Protein AF-A0A967W029-F1 (afdb_monomer_lite)

Structure (mmCIF, N/CA/C/O backbone):
data_AF-A0A967W029-F1
#
_entry.id   AF-A0A967W029-F1
#
loop_
_atom_site.group_PDB
_atom_site.id
_atom_site.type_symbol
_atom_site.label_atom_id
_atom_site.label_alt_id
_atom_site.label_comp_id
_atom_site.label_asym_id
_atom_site.label_entity_id
_atom_site.label_seq_id
_atom_site.pdbx_PDB_ins_code
_atom_site.Cartn_x
_atom_site.Cartn_y
_atom_site.Cartn_z
_atom_site.occupancy
_atom_site.B_iso_or_equiv
_atom_site.auth_seq_id
_atom_site.auth_comp_id
_atom_site.auth_asym_id
_atom_site.auth_atom_id
_atom_site.pdbx_PDB_model_num
ATOM 1 N N . MET A 1 1 ? 30.081 -1.825 -87.016 1.00 50.06 1 MET A N 1
ATOM 2 C CA . MET A 1 1 ? 28.958 -1.820 -86.051 1.00 50.06 1 MET A CA 1
ATOM 3 C C . MET A 1 1 ? 28.893 -3.215 -85.433 1.00 50.06 1 MET A C 1
ATOM 5 O O . MET A 1 1 ? 28.736 -4.149 -86.190 1.00 50.06 1 MET A O 1
ATOM 9 N N . SER A 1 2 ? 29.145 -3.492 -84.155 1.00 52.38 2 SER A N 1
ATOM 10 C CA . SER A 1 2 ? 29.514 -2.660 -83.005 1.00 52.38 2 SER A CA 1
ATOM 11 C C . SER A 1 2 ? 30.229 -3.541 -81.957 1.00 52.38 2 SER A C 1
ATOM 13 O O . SER A 1 2 ? 29.651 -3.927 -80.945 1.00 52.38 2 SER A O 1
ATOM 15 N N . MET A 1 3 ? 31.518 -3.833 -82.162 1.00 50.81 3 MET A N 1
ATOM 16 C CA . MET A 1 3 ? 32.356 -4.564 -81.187 1.00 50.81 3 MET A CA 1
ATOM 17 C C . MET A 1 3 ? 32.609 -3.759 -79.889 1.00 50.81 3 MET A C 1
ATOM 19 O O . MET A 1 3 ? 33.103 -4.292 -78.904 1.00 50.81 3 MET A O 1
ATOM 23 N N . ARG A 1 4 ? 32.196 -2.479 -79.870 1.00 53.44 4 ARG A N 1
ATOM 24 C CA . ARG A 1 4 ? 32.162 -1.584 -78.698 1.00 53.44 4 ARG A CA 1
ATOM 25 C C . ARG A 1 4 ? 30.917 -1.758 -77.811 1.00 53.44 4 ARG A C 1
ATOM 27 O O . ARG A 1 4 ? 30.923 -1.279 -76.685 1.00 53.44 4 ARG A O 1
ATOM 34 N N . ALA A 1 5 ? 29.866 -2.434 -78.292 1.00 52.12 5 ALA A N 1
ATOM 35 C CA . ALA A 1 5 ? 28.658 -2.698 -77.498 1.00 52.12 5 ALA A CA 1
ATOM 36 C C . ALA A 1 5 ? 28.824 -3.927 -76.584 1.00 52.12 5 ALA A C 1
ATOM 38 O O . ALA A 1 5 ? 28.294 -3.963 -75.478 1.00 52.12 5 ALA A O 1
ATOM 39 N N . ILE A 1 6 ? 29.621 -4.909 -77.020 1.00 55.19 6 ILE A N 1
ATOM 40 C CA . ILE A 1 6 ? 29.839 -6.167 -76.289 1.00 55.19 6 ILE A CA 1
ATOM 41 C C . ILE A 1 6 ? 30.751 -5.945 -75.072 1.00 55.19 6 ILE A C 1
ATOM 43 O O . ILE A 1 6 ? 30.518 -6.514 -74.009 1.00 55.19 6 ILE A O 1
ATOM 47 N N . THR A 1 7 ? 31.731 -5.045 -75.171 1.00 53.47 7 THR A N 1
ATOM 48 C CA . THR A 1 7 ? 32.600 -4.681 -74.042 1.00 53.47 7 THR A CA 1
ATOM 49 C C . THR A 1 7 ? 31.888 -3.852 -72.967 1.00 53.47 7 THR A C 1
ATOM 51 O O . THR A 1 7 ? 32.229 -3.981 -71.796 1.00 53.47 7 THR A O 1
ATOM 54 N N . PHE A 1 8 ? 30.849 -3.081 -73.310 1.00 54.16 8 PHE A N 1
ATOM 55 C CA . PHE A 1 8 ? 30.041 -2.346 -72.322 1.00 54.16 8 PHE A CA 1
ATOM 56 C C . PHE A 1 8 ? 29.042 -3.242 -71.565 1.00 54.16 8 PHE A C 1
ATOM 58 O O . PHE A 1 8 ? 28.795 -3.021 -70.380 1.00 54.16 8 PHE A O 1
ATOM 65 N N . ALA A 1 9 ? 28.516 -4.294 -72.203 1.00 50.38 9 ALA A N 1
ATOM 66 C CA . ALA A 1 9 ? 27.591 -5.235 -71.562 1.00 50.38 9 ALA A CA 1
ATOM 67 C C . ALA A 1 9 ? 28.265 -6.099 -70.474 1.00 50.38 9 ALA A C 1
ATOM 69 O O . ALA A 1 9 ? 27.654 -6.407 -69.450 1.00 50.38 9 ALA A O 1
ATOM 70 N N . ILE A 1 10 ? 29.546 -6.440 -70.650 1.00 54.59 10 ILE A N 1
ATOM 71 C CA . ILE A 1 10 ? 30.297 -7.286 -69.706 1.00 54.59 10 ILE A CA 1
ATOM 72 C C . ILE A 1 10 ? 30.737 -6.491 -68.462 1.00 54.59 10 ILE A C 1
ATOM 74 O O . ILE A 1 10 ? 30.730 -7.021 -67.352 1.00 54.59 10 ILE A O 1
ATOM 78 N N . ILE A 1 11 ? 31.025 -5.194 -68.611 1.00 52.50 11 ILE A N 1
ATOM 79 C CA . ILE A 1 11 ? 31.395 -4.313 -67.489 1.00 52.50 11 ILE A CA 1
ATOM 80 C C . ILE A 1 11 ? 30.181 -4.007 -66.587 1.00 52.50 11 ILE A C 1
ATOM 82 O O . ILE A 1 11 ? 30.333 -3.863 -65.375 1.00 52.50 11 ILE A O 1
ATOM 86 N N . CYS A 1 12 ? 28.960 -4.005 -67.133 1.00 50.84 12 CYS A N 1
ATOM 87 C CA . CYS A 1 12 ? 27.740 -3.779 -66.349 1.00 50.84 12 CYS A CA 1
ATOM 88 C C . CYS A 1 12 ? 27.314 -5.003 -65.506 1.00 50.84 12 CYS A C 1
ATOM 90 O O . CYS A 1 12 ? 26.820 -4.834 -64.392 1.00 50.84 12 CYS A O 1
ATOM 92 N N . CYS A 1 13 ? 27.573 -6.236 -65.966 1.00 49.59 13 CYS A N 1
ATOM 93 C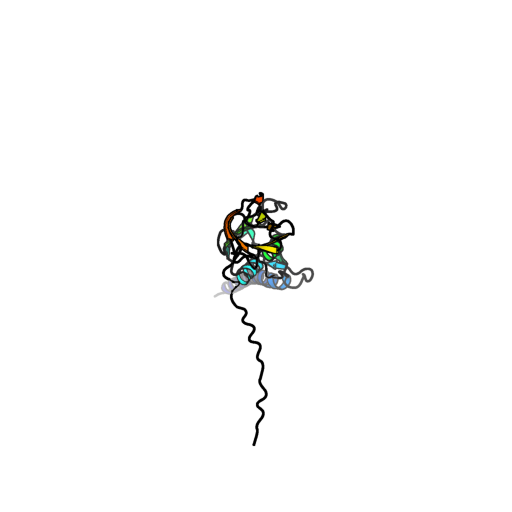 CA . CYS A 1 13 ? 27.275 -7.456 -65.194 1.00 49.59 13 CYS A CA 1
ATOM 94 C C . CYS A 1 13 ? 28.233 -7.685 -64.010 1.00 49.59 13 CYS A C 1
ATOM 96 O O . CYS A 1 13 ? 27.821 -8.233 -62.984 1.00 49.59 13 CYS A O 1
ATOM 98 N N . GLY A 1 14 ? 29.488 -7.234 -64.108 1.00 50.31 14 GLY A N 1
ATOM 99 C CA . GLY A 1 14 ? 30.460 -7.339 -63.012 1.00 50.31 14 GLY A CA 1
ATOM 100 C C . GLY A 1 14 ? 30.122 -6.447 -61.811 1.00 50.31 14 GLY A C 1
ATOM 101 O O . GLY A 1 14 ? 30.275 -6.864 -60.666 1.00 50.31 14 GLY A O 1
ATOM 102 N N . LEU A 1 15 ? 29.588 -5.246 -62.062 1.00 52.03 15 LEU A N 1
ATOM 103 C CA . LEU A 1 15 ? 29.216 -4.288 -61.013 1.00 52.03 15 LEU A CA 1
ATOM 104 C C . LEU A 1 15 ? 27.827 -4.555 -60.410 1.00 52.03 15 LEU A C 1
ATOM 106 O O . LEU A 1 15 ? 27.644 -4.346 -59.213 1.00 52.03 15 LEU A O 1
ATOM 110 N N . PHE A 1 16 ? 26.877 -5.105 -61.178 1.00 52.47 16 PHE A N 1
ATOM 111 C CA . PHE A 1 16 ? 25.578 -5.525 -60.628 1.00 52.47 16 PHE A CA 1
ATOM 112 C C . PHE A 1 16 ? 25.679 -6.773 -59.739 1.00 52.47 16 PHE A C 1
ATOM 114 O O . PHE A 1 16 ? 24.938 -6.908 -58.764 1.00 52.47 16 PHE A O 1
ATOM 121 N N . SER A 1 17 ? 26.645 -7.651 -60.016 1.00 52.06 17 SER A N 1
ATOM 122 C CA . SER A 1 17 ? 26.887 -8.837 -59.189 1.00 52.06 17 SER A CA 1
ATOM 123 C C . SER A 1 17 ? 27.443 -8.471 -57.807 1.00 52.06 17 SER A C 1
ATOM 125 O O . SER A 1 17 ? 27.073 -9.105 -56.824 1.00 52.06 17 SER A O 1
ATOM 127 N N . LEU A 1 18 ? 28.253 -7.410 -57.679 1.00 52.50 18 LEU A N 1
ATOM 128 C CA . LEU A 1 18 ? 28.787 -6.982 -56.375 1.00 52.50 18 LEU A CA 1
ATOM 129 C C . LEU A 1 18 ? 27.722 -6.376 -55.443 1.00 52.50 18 LEU A C 1
ATOM 131 O O . LEU A 1 18 ? 27.800 -6.565 -54.230 1.00 52.50 18 LEU A O 1
ATOM 135 N N . ILE A 1 19 ? 26.708 -5.694 -55.984 1.00 53.25 19 ILE A N 1
ATOM 136 C CA . ILE A 1 19 ? 25.625 -5.095 -55.180 1.00 53.25 19 ILE A CA 1
ATOM 137 C C . ILE A 1 19 ? 24.615 -6.174 -54.731 1.00 53.25 19 ILE A C 1
ATOM 139 O O . ILE A 1 19 ? 24.055 -6.091 -53.639 1.00 53.25 19 ILE A O 1
ATOM 143 N N . ALA A 1 20 ? 24.438 -7.252 -55.505 1.00 50.00 20 ALA A N 1
ATOM 144 C CA . ALA A 1 20 ? 23.631 -8.406 -55.093 1.00 50.00 20 ALA A CA 1
ATOM 145 C C . ALA A 1 20 ? 24.315 -9.271 -54.007 1.00 50.00 20 ALA A C 1
ATOM 147 O O . ALA A 1 20 ? 23.644 -9.835 -53.134 1.00 50.00 20 ALA A O 1
ATOM 148 N N . TYR A 1 21 ? 25.653 -9.337 -54.000 1.00 52.66 21 TYR A N 1
ATOM 149 C CA . TYR A 1 21 ? 26.413 -9.990 -52.925 1.00 52.66 21 TYR A CA 1
ATOM 150 C C . TYR A 1 21 ? 26.358 -9.222 -51.587 1.00 52.66 21 TYR A C 1
ATOM 152 O O . TYR A 1 21 ? 26.440 -9.844 -50.525 1.00 52.66 21 TYR A O 1
ATOM 160 N N . SER A 1 22 ? 26.166 -7.896 -51.584 1.00 46.16 22 SER A N 1
ATOM 161 C CA . SER A 1 22 ? 26.064 -7.130 -50.328 1.00 46.16 22 SER A CA 1
ATOM 162 C C . SER A 1 22 ? 24.682 -7.223 -49.664 1.00 46.16 22 SER A C 1
ATOM 164 O O . SER A 1 22 ? 24.591 -7.258 -48.440 1.00 46.16 22 SER A O 1
ATOM 166 N N . GLN A 1 23 ? 23.600 -7.357 -50.438 1.00 45.38 23 GLN A N 1
ATOM 167 C CA . GLN A 1 23 ? 22.245 -7.512 -49.880 1.00 45.38 23 GLN A CA 1
ATOM 168 C C . GLN A 1 23 ? 21.985 -8.934 -49.351 1.00 45.38 23 GLN A C 1
ATOM 170 O O . GLN A 1 23 ? 21.271 -9.127 -48.365 1.00 45.38 23 GLN A O 1
ATOM 175 N N . THR A 1 24 ? 22.620 -9.950 -49.944 1.00 49.84 24 THR A N 1
ATOM 176 C CA . THR A 1 24 ? 22.503 -11.342 -49.474 1.00 49.84 24 THR A CA 1
ATOM 177 C C . THR A 1 24 ? 23.315 -11.621 -48.207 1.00 49.84 24 THR A C 1
ATOM 179 O O . THR A 1 24 ? 22.924 -12.485 -47.421 1.00 49.84 24 THR A O 1
ATOM 182 N N . THR A 1 25 ? 24.389 -10.868 -47.941 1.00 48.06 25 THR A N 1
ATOM 183 C CA . THR A 1 25 ? 25.126 -10.958 -46.667 1.00 48.06 25 THR A CA 1
ATOM 184 C C . THR A 1 25 ? 24.408 -10.254 -45.515 1.00 48.06 25 THR A C 1
ATOM 186 O O . THR A 1 25 ? 24.571 -10.676 -44.372 1.00 48.06 25 THR A O 1
ATOM 189 N N . PHE A 1 26 ? 23.543 -9.269 -45.789 1.00 49.88 26 PHE A N 1
ATOM 190 C CA . PHE A 1 26 ? 22.710 -8.641 -44.758 1.00 49.88 26 PHE A CA 1
ATOM 191 C C . PHE A 1 26 ? 21.498 -9.511 -44.381 1.00 49.88 26 PHE A C 1
ATOM 193 O O . PHE A 1 26 ? 21.255 -9.729 -43.197 1.00 49.88 26 PHE A O 1
ATOM 200 N N . PHE A 1 27 ? 20.807 -10.122 -45.354 1.00 44.94 27 PHE A N 1
ATOM 201 C CA . PHE A 1 27 ? 19.665 -11.010 -45.073 1.00 44.94 27 PHE A CA 1
ATOM 202 C C . PHE A 1 27 ? 20.062 -12.391 -44.516 1.00 44.94 27 PHE A C 1
ATOM 204 O O . PHE A 1 27 ? 19.369 -12.917 -43.647 1.00 44.94 27 PHE A O 1
ATOM 211 N N . LYS A 1 28 ? 21.216 -12.961 -44.905 1.00 42.25 28 LYS A N 1
ATOM 212 C CA . LYS A 1 28 ? 21.720 -14.207 -44.283 1.00 42.25 28 LYS A CA 1
ATOM 213 C C . LYS A 1 28 ? 22.332 -14.000 -42.891 1.00 42.25 28 LYS A C 1
ATOM 215 O O . LYS A 1 28 ? 22.462 -14.969 -42.143 1.00 42.25 28 LYS A O 1
ATOM 220 N N . ARG A 1 29 ? 22.665 -12.761 -42.499 1.00 41.41 29 ARG A N 1
ATOM 221 C CA . ARG A 1 29 ? 23.093 -12.441 -41.123 1.00 41.41 29 ARG A CA 1
ATOM 222 C C . ARG A 1 29 ? 21.933 -12.486 -40.127 1.00 41.41 29 ARG A C 1
ATOM 224 O O . ARG A 1 29 ? 22.175 -12.730 -38.944 1.00 41.41 29 ARG A O 1
ATOM 231 N N . THR A 1 30 ? 20.699 -12.306 -40.595 1.00 48.53 30 THR A N 1
ATOM 232 C CA . THR A 1 30 ? 19.508 -12.369 -39.742 1.00 48.53 30 THR A CA 1
ATOM 233 C C . THR A 1 30 ? 19.121 -13.813 -39.417 1.00 48.53 30 THR 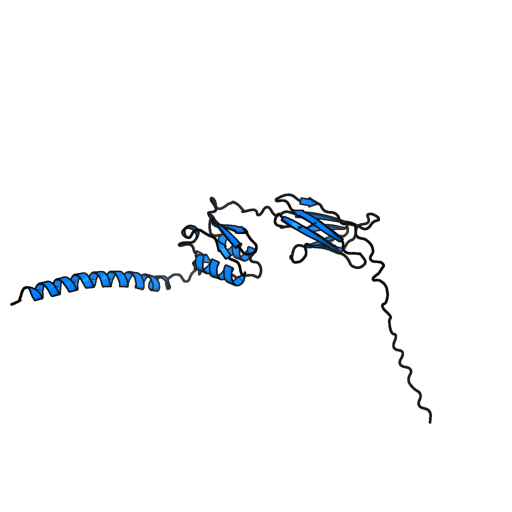A C 1
ATOM 235 O O . THR A 1 30 ? 18.806 -14.099 -38.271 1.00 48.53 30 THR A O 1
ATOM 238 N N . GLU A 1 31 ? 19.250 -14.762 -40.350 1.00 47.59 31 GLU A N 1
ATOM 239 C CA . GLU A 1 31 ? 18.902 -16.174 -40.087 1.00 47.59 31 GLU A CA 1
ATOM 240 C C . GLU A 1 31 ? 20.031 -16.977 -39.414 1.00 47.59 31 GLU A C 1
ATOM 242 O O . GLU A 1 31 ? 19.770 -17.852 -38.586 1.00 47.59 31 GLU A O 1
ATOM 247 N N . ALA A 1 32 ? 21.301 -16.658 -39.689 1.00 41.03 32 ALA A N 1
ATOM 248 C CA . ALA A 1 32 ? 22.434 -17.361 -39.076 1.00 41.03 32 ALA A CA 1
ATOM 249 C C . ALA A 1 32 ? 22.669 -16.992 -37.596 1.00 41.03 32 ALA A C 1
ATOM 251 O O . ALA A 1 32 ? 23.325 -17.748 -36.879 1.00 41.03 32 ALA A O 1
ATOM 252 N N . ASN A 1 33 ? 22.110 -15.874 -37.115 1.00 40.06 33 ASN A N 1
ATOM 253 C CA . ASN A 1 33 ? 22.151 -15.500 -35.695 1.00 40.06 33 ASN A CA 1
ATOM 254 C C . ASN A 1 33 ? 20.953 -16.009 -34.878 1.00 40.06 33 ASN A C 1
ATOM 256 O O . ASN A 1 33 ? 20.994 -15.934 -33.654 1.00 40.06 33 ASN A O 1
ATOM 260 N N . VAL A 1 34 ? 19.920 -16.580 -35.509 1.00 51.12 34 VAL A N 1
ATOM 261 C CA . VAL A 1 34 ? 18.786 -17.178 -34.777 1.00 51.12 34 VAL A CA 1
ATOM 262 C C . VAL A 1 34 ? 19.138 -18.570 -34.229 1.00 51.12 34 VAL A C 1
ATOM 264 O O . VAL A 1 34 ? 18.577 -18.999 -33.226 1.00 51.12 34 VAL A O 1
ATOM 267 N N . ASN A 1 35 ? 20.134 -19.257 -34.803 1.00 44.47 35 ASN A N 1
ATOM 268 C CA . ASN A 1 35 ? 20.336 -20.692 -34.561 1.00 44.47 35 ASN A CA 1
ATOM 269 C C . ASN A 1 35 ? 21.645 -21.078 -33.844 1.00 44.47 35 ASN A C 1
ATOM 271 O O . ASN A 1 35 ? 22.049 -22.239 -33.900 1.00 44.47 35 ASN A O 1
ATOM 275 N N . LYS A 1 36 ? 22.316 -20.155 -33.134 1.00 45.28 36 LYS A N 1
ATOM 276 C CA . LYS A 1 36 ? 23.553 -20.483 -32.388 1.00 45.28 36 LYS A CA 1
ATOM 277 C C . LYS A 1 36 ? 23.677 -19.867 -30.986 1.00 45.28 36 LYS A C 1
ATOM 279 O O . LYS A 1 36 ? 24.774 -19.508 -30.572 1.00 45.28 36 LYS A O 1
ATOM 284 N N . ALA A 1 37 ? 22.576 -19.791 -30.236 1.00 37.28 37 ALA A N 1
ATOM 285 C CA . ALA A 1 37 ? 22.607 -19.485 -28.799 1.00 37.28 37 ALA A CA 1
ATOM 286 C C . ALA A 1 37 ? 21.404 -20.084 -28.039 1.00 37.28 37 ALA A C 1
ATOM 288 O O . ALA A 1 37 ? 20.610 -19.385 -27.418 1.00 37.28 37 ALA A O 1
ATOM 289 N N . ALA A 1 38 ? 21.259 -21.409 -28.062 1.00 41.66 38 ALA A N 1
ATOM 290 C CA . ALA A 1 38 ? 20.438 -22.116 -27.082 1.00 41.66 38 ALA A CA 1
ATOM 291 C C . ALA A 1 38 ? 21.254 -22.336 -25.794 1.00 41.66 38 ALA A C 1
ATOM 293 O O . ALA A 1 38 ? 21.732 -23.435 -25.552 1.00 41.66 38 ALA A O 1
ATOM 294 N N . LEU A 1 39 ? 21.439 -21.268 -25.008 1.00 42.62 39 LEU A N 1
ATOM 295 C CA . LEU A 1 39 ? 21.893 -21.258 -23.606 1.00 42.62 39 LEU A CA 1
ATOM 296 C C . LEU A 1 39 ? 21.502 -19.885 -23.015 1.00 42.62 39 LEU A C 1
ATOM 298 O O . LEU A 1 39 ? 22.250 -18.923 -23.128 1.00 42.62 39 LEU A O 1
ATOM 302 N N . GLY A 1 40 ? 20.295 -19.777 -22.444 1.00 47.59 40 GLY A N 1
ATOM 303 C CA . GLY A 1 40 ? 19.769 -18.537 -21.842 1.00 47.59 40 GLY A CA 1
ATOM 304 C C . GLY A 1 40 ? 19.055 -17.615 -22.839 1.00 47.59 40 GLY A C 1
ATOM 305 O O . GLY A 1 40 ? 19.655 -16.727 -23.428 1.00 47.59 40 GLY A O 1
ATOM 306 N N . ARG A 1 41 ? 17.749 -17.823 -23.040 1.00 63.97 41 ARG A N 1
ATOM 307 C CA . ARG A 1 41 ? 16.945 -17.092 -24.034 1.00 63.97 41 ARG A CA 1
ATOM 308 C C . ARG A 1 41 ? 16.739 -15.635 -23.592 1.00 63.97 41 ARG A C 1
ATOM 310 O O . ARG A 1 41 ? 16.174 -15.400 -22.526 1.00 63.97 41 ARG A O 1
ATOM 317 N N . THR A 1 42 ? 17.163 -14.667 -24.397 1.00 67.50 42 THR A N 1
ATOM 318 C CA . THR A 1 42 ? 16.911 -13.229 -24.200 1.00 67.50 42 THR A CA 1
ATOM 319 C C . THR A 1 42 ? 16.055 -12.682 -25.351 1.00 67.50 42 THR A C 1
ATOM 321 O O . THR A 1 42 ? 16.083 -13.218 -26.456 1.00 67.50 42 THR A O 1
ATOM 324 N N . ILE A 1 43 ? 15.243 -11.654 -25.091 1.00 81.00 43 ILE A N 1
ATOM 325 C CA . ILE A 1 43 ? 14.401 -10.943 -26.073 1.00 81.00 43 ILE A CA 1
ATOM 326 C C . ILE A 1 43 ? 14.835 -9.478 -26.178 1.00 81.00 43 ILE A C 1
ATOM 328 O O . ILE A 1 43 ? 15.338 -8.943 -25.188 1.00 81.00 43 ILE A O 1
ATOM 332 N N . PRO A 1 44 ? 14.638 -8.798 -27.323 1.00 85.56 44 PRO A N 1
ATOM 333 C CA . PRO A 1 44 ? 14.875 -7.359 -27.421 1.00 85.56 44 PRO A CA 1
ATOM 334 C C . PRO A 1 44 ? 14.098 -6.602 -26.343 1.00 85.56 44 PRO A C 1
ATOM 336 O O . PRO A 1 44 ? 12.928 -6.905 -26.094 1.00 85.56 44 PRO A O 1
ATOM 339 N N . LEU A 1 45 ? 14.742 -5.624 -25.703 1.00 83.94 45 LEU A N 1
ATOM 340 C CA . LEU A 1 45 ? 14.128 -4.857 -24.620 1.00 83.94 45 LEU A CA 1
ATOM 341 C C . LEU A 1 45 ? 12.867 -4.134 -25.102 1.00 83.94 45 LEU A C 1
ATOM 343 O O . LEU A 1 45 ? 11.861 -4.152 -24.408 1.00 83.94 45 LEU A O 1
ATOM 347 N N . GLU A 1 46 ? 12.883 -3.595 -26.319 1.00 83.62 46 GLU A N 1
ATOM 348 C CA . GLU A 1 46 ? 11.710 -3.000 -26.971 1.00 83.62 46 GLU A CA 1
ATOM 349 C C . GLU A 1 46 ? 10.498 -3.944 -26.968 1.00 83.62 46 GLU A C 1
ATOM 351 O O . GLU A 1 46 ? 9.399 -3.569 -26.563 1.00 83.62 46 GLU A O 1
ATOM 356 N N . HIS A 1 47 ? 10.709 -5.207 -27.344 1.00 83.19 47 HIS A N 1
ATOM 357 C CA . HIS A 1 47 ? 9.641 -6.196 -27.370 1.00 83.19 47 HIS A CA 1
ATOM 358 C C . HIS A 1 47 ? 9.164 -6.545 -25.951 1.00 83.19 47 HIS A C 1
ATOM 360 O O . HIS A 1 47 ? 7.966 -6.701 -25.726 1.00 83.19 47 HIS A O 1
ATOM 366 N N . ALA A 1 48 ? 10.066 -6.596 -24.967 1.00 84.50 48 ALA A N 1
ATOM 367 C CA . ALA A 1 48 ? 9.685 -6.773 -23.566 1.00 84.50 48 ALA A CA 1
ATOM 368 C C . ALA A 1 48 ? 8.825 -5.602 -23.052 1.00 84.50 48 ALA A C 1
ATOM 370 O O . ALA A 1 48 ? 7.792 -5.828 -22.422 1.00 84.50 48 ALA A O 1
ATOM 371 N N . LEU A 1 49 ? 9.201 -4.358 -23.370 1.00 85.25 49 LEU A N 1
ATOM 372 C CA . LEU A 1 49 ? 8.426 -3.162 -23.024 1.00 85.25 49 LEU A CA 1
ATOM 373 C C . LEU A 1 49 ? 7.054 -3.171 -23.687 1.00 85.25 49 LEU A C 1
ATOM 375 O O . LEU A 1 49 ? 6.059 -2.844 -23.043 1.00 85.25 49 LEU A O 1
ATOM 379 N N . PHE A 1 50 ? 6.982 -3.604 -24.945 1.00 84.31 50 PHE A N 1
ATOM 380 C CA . PHE A 1 50 ? 5.715 -3.796 -25.632 1.00 84.31 50 PHE A CA 1
ATOM 381 C C . PHE A 1 50 ? 4.823 -4.804 -24.893 1.00 84.31 50 PHE A C 1
ATOM 383 O O . PHE A 1 50 ? 3.664 -4.497 -24.615 1.00 84.31 50 PHE A O 1
ATOM 390 N N . LEU A 1 51 ? 5.348 -5.966 -24.498 1.00 82.50 51 LEU A N 1
ATOM 391 C CA . LEU A 1 51 ? 4.572 -6.974 -23.767 1.00 82.50 51 LEU A CA 1
ATOM 392 C C . LEU A 1 51 ? 4.069 -6.450 -22.415 1.00 82.50 51 LEU A C 1
ATOM 394 O O . LEU A 1 51 ? 2.893 -6.626 -22.099 1.00 82.50 51 LEU A O 1
ATOM 398 N N . LEU A 1 52 ? 4.909 -5.731 -21.665 1.00 84.69 52 LEU A N 1
ATOM 399 C CA . LEU A 1 52 ? 4.504 -5.086 -20.413 1.00 84.69 52 LEU A CA 1
ATOM 400 C C . LEU A 1 52 ? 3.440 -4.007 -20.637 1.00 84.69 52 LEU A C 1
ATOM 402 O O . LEU A 1 52 ? 2.469 -3.937 -19.884 1.00 84.69 52 LEU A O 1
ATOM 406 N N . SER A 1 53 ? 3.584 -3.205 -21.696 1.00 81.94 53 SER A N 1
ATOM 407 C CA . SER A 1 53 ? 2.605 -2.178 -22.064 1.00 81.94 53 SER A CA 1
ATOM 408 C C . SER A 1 53 ? 1.221 -2.783 -22.317 1.00 81.94 53 SER A C 1
ATOM 410 O O . SER A 1 53 ? 0.208 -2.235 -21.883 1.00 81.94 53 SER A O 1
ATOM 412 N N . LYS A 1 54 ? 1.173 -3.954 -22.967 1.00 86.81 54 LYS A N 1
ATOM 413 C CA . LYS A 1 54 ? -0.071 -4.657 -23.289 1.00 86.81 54 LYS A CA 1
ATOM 414 C C . LYS A 1 54 ? -0.663 -5.379 -22.089 1.00 86.81 54 LYS A C 1
ATOM 416 O O . LYS A 1 54 ? -1.860 -5.240 -21.864 1.00 86.81 54 LYS A O 1
ATOM 421 N N . ALA A 1 55 ? 0.155 -6.093 -21.320 1.00 81.81 55 ALA A N 1
ATOM 422 C CA . ALA A 1 55 ? -0.302 -6.831 -20.148 1.00 81.81 55 ALA A CA 1
ATOM 423 C C . ALA A 1 55 ? -0.891 -5.903 -19.075 1.00 81.81 55 ALA A C 1
ATOM 425 O O . ALA A 1 55 ? -1.967 -6.172 -18.551 1.00 81.81 55 ALA A O 1
ATOM 426 N N . HIS A 1 56 ? -0.226 -4.774 -18.807 1.00 82.88 56 HIS A N 1
ATOM 427 C CA . HIS A 1 56 ? -0.596 -3.861 -17.718 1.00 82.88 56 HIS A CA 1
ATOM 428 C C . HIS A 1 56 ? -1.351 -2.607 -18.181 1.00 82.88 56 HIS A C 1
ATOM 430 O O . HIS A 1 56 ? -1.662 -1.739 -17.369 1.00 82.88 56 HIS A O 1
ATOM 436 N N . GLN A 1 57 ? -1.672 -2.494 -19.476 1.00 85.12 57 GLN A N 1
ATOM 437 C CA . GLN A 1 57 ? -2.326 -1.319 -20.080 1.00 85.12 57 GLN A CA 1
ATOM 438 C C . GLN A 1 57 ? -1.605 0.007 -19.774 1.00 85.12 57 GLN A C 1
ATOM 440 O O . GLN A 1 57 ? -2.243 1.034 -19.517 1.00 85.12 57 GLN A O 1
ATOM 445 N N . ILE A 1 58 ? -0.274 -0.016 -19.794 1.00 86.06 58 ILE A N 1
ATOM 446 C CA . ILE A 1 58 ? 0.579 1.147 -19.529 1.00 86.06 58 ILE A CA 1
ATOM 447 C C . ILE A 1 58 ? 1.291 1.614 -20.796 1.00 86.06 58 ILE A C 1
ATOM 449 O O . ILE A 1 58 ? 1.385 0.886 -21.778 1.00 86.06 58 ILE A O 1
ATOM 453 N N . HIS A 1 59 ? 1.810 2.833 -20.766 1.00 82.06 59 HIS A N 1
ATOM 454 C CA . HIS A 1 59 ? 2.598 3.436 -21.827 1.00 82.06 59 HIS A CA 1
ATOM 455 C C . HIS A 1 59 ? 3.984 3.804 -21.302 1.00 82.06 59 HIS A C 1
ATOM 457 O O . HIS A 1 59 ? 4.103 4.384 -20.221 1.00 82.06 59 HIS A O 1
ATOM 463 N N . PHE A 1 60 ? 5.022 3.510 -22.082 1.00 86.94 60 PHE A N 1
ATOM 464 C CA . PHE A 1 60 ? 6.387 3.925 -21.782 1.00 86.94 60 PHE A CA 1
ATOM 465 C C . PHE A 1 60 ? 6.793 5.093 -22.677 1.00 86.94 60 PHE A C 1
ATOM 467 O O . PHE A 1 60 ? 6.528 5.087 -23.874 1.00 86.94 60 PHE A O 1
ATOM 474 N N . ILE A 1 61 ? 7.440 6.092 -22.092 1.00 82.50 61 ILE A N 1
ATOM 475 C CA . ILE A 1 61 ? 8.081 7.203 -22.791 1.00 82.50 61 ILE A CA 1
ATOM 476 C C . ILE A 1 61 ? 9.577 7.061 -22.557 1.00 82.50 61 ILE A C 1
ATOM 478 O O . ILE A 1 61 ? 10.015 6.926 -21.417 1.00 82.50 61 ILE A O 1
ATOM 482 N N . TYR A 1 62 ? 10.363 7.069 -23.622 1.00 83.38 62 TYR A N 1
ATOM 483 C CA . TYR A 1 62 ? 11.804 6.884 -23.544 1.00 83.38 62 TYR A CA 1
ATOM 484 C C . TYR A 1 62 ? 12.487 7.466 -24.773 1.00 83.38 62 TYR A C 1
ATOM 486 O O . TYR A 1 62 ? 11.847 7.748 -25.783 1.00 83.38 62 TYR A O 1
ATOM 494 N N . GLU A 1 63 ? 13.804 7.615 -24.684 1.00 73.69 63 GLU A N 1
ATOM 495 C CA . GLU A 1 63 ? 14.646 7.899 -25.842 1.00 73.69 63 GLU A CA 1
ATOM 496 C C . GLU A 1 63 ? 15.124 6.583 -26.472 1.00 73.69 63 GLU A C 1
ATOM 498 O O . GLU A 1 63 ? 15.581 5.694 -25.751 1.00 73.69 63 GLU A O 1
ATOM 503 N N . ASP A 1 64 ? 15.084 6.465 -27.803 1.00 76.19 64 ASP A N 1
ATOM 504 C CA . ASP A 1 64 ? 15.435 5.229 -28.529 1.00 76.19 64 ASP A CA 1
ATOM 505 C C . ASP A 1 64 ? 16.832 4.704 -28.163 1.00 76.19 64 ASP A C 1
ATOM 507 O O . ASP A 1 64 ? 17.029 3.515 -27.905 1.00 76.19 64 ASP A O 1
ATOM 511 N N . LYS A 1 65 ? 17.790 5.622 -27.986 1.00 77.44 65 LYS A N 1
ATOM 512 C CA . LYS A 1 65 ? 19.173 5.325 -27.580 1.00 77.44 65 LYS A CA 1
ATOM 513 C C . LYS A 1 65 ? 19.291 4.597 -26.232 1.00 77.44 65 LYS A C 1
ATOM 515 O O . LYS A 1 65 ? 20.335 4.023 -25.925 1.00 77.44 65 LYS A O 1
ATOM 520 N N . LEU A 1 66 ? 18.257 4.648 -25.384 1.00 74.62 66 LEU A N 1
ATOM 521 C CA . LEU A 1 66 ? 18.243 3.960 -24.092 1.00 74.62 66 LEU A CA 1
ATOM 522 C C . LEU A 1 66 ? 17.906 2.478 -24.221 1.00 74.62 66 LEU A C 1
ATOM 524 O O . LEU A 1 66 ? 18.298 1.713 -23.334 1.00 74.62 66 LEU A O 1
ATOM 528 N N . ILE A 1 67 ? 17.202 2.085 -25.282 1.00 80.00 67 ILE A N 1
ATOM 529 C CA . ILE A 1 67 ? 16.678 0.729 -25.477 1.00 80.00 67 ILE A CA 1
ATOM 530 C C . ILE A 1 67 ? 17.348 -0.013 -26.638 1.00 80.00 67 ILE A C 1
ATOM 532 O O . ILE A 1 67 ? 17.371 -1.245 -26.635 1.00 80.00 67 ILE A O 1
ATOM 536 N N . GLU A 1 68 ? 17.923 0.717 -27.594 1.00 77.81 68 GLU A N 1
ATOM 537 C CA . GLU A 1 68 ? 18.552 0.160 -28.787 1.00 77.81 68 GLU A CA 1
ATOM 538 C C . GLU A 1 68 ? 19.679 -0.825 -28.424 1.00 77.81 68 GLU A C 1
ATOM 540 O O . GLU A 1 68 ? 20.556 -0.545 -27.604 1.00 77.81 68 GLU A O 1
ATOM 545 N N . GLY A 1 69 ? 19.627 -2.029 -29.003 1.00 69.31 69 GLY A N 1
ATOM 546 C CA . GLY A 1 69 ? 20.626 -3.082 -28.789 1.00 69.31 69 GLY A CA 1
ATOM 547 C C . GLY A 1 69 ? 20.599 -3.768 -27.414 1.00 69.31 69 GLY A C 1
ATOM 548 O O . GLY A 1 69 ? 21.427 -4.647 -27.171 1.00 69.31 69 GLY A O 1
ATOM 549 N N . LYS A 1 70 ? 19.667 -3.419 -26.514 1.00 80.62 70 LYS A N 1
ATOM 550 C CA . LYS A 1 70 ? 19.523 -4.068 -25.198 1.00 80.62 70 LYS A CA 1
ATOM 551 C C . LYS A 1 70 ? 18.540 -5.234 -25.240 1.00 80.62 70 LYS A C 1
ATOM 553 O O . LYS A 1 70 ? 17.582 -5.241 -26.011 1.00 80.62 70 LYS A O 1
ATOM 558 N N . THR A 1 71 ? 18.760 -6.222 -24.373 1.00 77.06 71 THR A N 1
ATOM 559 C CA . THR A 1 71 ? 17.952 -7.448 -24.322 1.00 77.06 71 THR A CA 1
ATOM 560 C C . THR A 1 71 ? 17.533 -7.801 -22.900 1.00 77.06 71 THR A C 1
ATOM 562 O O . THR A 1 71 ? 18.390 -7.887 -22.022 1.00 77.06 71 THR A O 1
ATOM 565 N N . ALA A 1 72 ? 16.255 -8.112 -22.700 1.00 73.12 72 ALA A N 1
ATOM 566 C CA . ALA A 1 72 ? 15.706 -8.629 -21.451 1.00 73.12 72 ALA A CA 1
ATOM 567 C C . ALA A 1 72 ? 15.665 -10.169 -21.448 1.00 73.12 72 ALA A C 1
ATOM 569 O O . ALA A 1 72 ? 15.789 -10.817 -22.487 1.00 73.12 72 ALA A O 1
ATOM 570 N N . SER A 1 73 ? 15.484 -10.784 -20.279 1.00 66.12 73 SER A N 1
ATOM 571 C CA . SER A 1 73 ? 15.286 -12.240 -20.178 1.00 66.12 73 SER A CA 1
ATOM 572 C C . SER A 1 73 ? 13.989 -12.657 -20.880 1.00 66.12 73 SER A C 1
ATOM 574 O O . SER A 1 73 ? 12.970 -12.012 -20.681 1.00 66.12 73 SER A O 1
ATOM 576 N N . HIS A 1 74 ? 13.992 -13.742 -21.662 1.00 55.12 74 HIS A N 1
ATOM 577 C CA . HIS A 1 74 ? 12.792 -14.242 -22.355 1.00 55.12 74 HIS A CA 1
ATOM 578 C C . HIS A 1 74 ? 11.716 -14.754 -21.387 1.00 55.12 74 HIS A C 1
ATOM 580 O O . HIS A 1 74 ? 10.530 -14.661 -21.682 1.00 55.12 74 HIS A O 1
ATOM 586 N N . ASN A 1 75 ? 12.118 -15.237 -20.207 1.00 51.00 75 ASN A N 1
ATOM 587 C CA . ASN A 1 75 ? 11.196 -15.624 -19.139 1.00 51.00 75 ASN A CA 1
ATOM 588 C C . ASN A 1 75 ? 10.768 -14.392 -18.329 1.00 51.00 75 ASN A C 1
ATOM 590 O O . ASN A 1 75 ? 10.919 -14.378 -17.105 1.00 51.00 75 ASN A O 1
ATOM 594 N N . VAL A 1 76 ? 10.270 -13.343 -18.990 1.00 57.06 76 VAL A N 1
ATOM 595 C CA . VAL A 1 76 ? 9.453 -12.348 -18.290 1.00 57.06 76 VAL A CA 1
ATOM 596 C C . VAL A 1 76 ? 8.179 -13.090 -17.899 1.00 57.06 76 VAL A C 1
ATOM 598 O O . VAL A 1 76 ? 7.225 -13.154 -18.668 1.00 57.06 76 VAL A O 1
ATOM 601 N N . ASN A 1 77 ? 8.203 -13.756 -16.744 1.00 56.25 77 ASN A N 1
ATOM 602 C CA . ASN A 1 77 ? 6.999 -14.270 -16.110 1.00 56.25 77 ASN A CA 1
ATOM 603 C C . ASN A 1 77 ? 6.199 -13.041 -15.701 1.00 56.25 77 ASN A C 1
ATOM 605 O O . ASN A 1 77 ? 6.395 -12.530 -14.599 1.00 56.25 77 ASN A O 1
ATOM 609 N N . ILE A 1 78 ? 5.383 -12.552 -16.635 1.00 58.38 78 ILE A N 1
ATOM 610 C CA . ILE A 1 78 ? 4.432 -11.474 -16.407 1.00 58.38 78 ILE A CA 1
ATOM 611 C C . ILE A 1 78 ? 3.551 -11.950 -15.254 1.00 58.38 78 ILE A C 1
ATOM 613 O O . ILE A 1 78 ? 2.761 -12.881 -15.402 1.00 58.38 78 ILE A O 1
ATOM 617 N N . THR A 1 79 ? 3.816 -11.405 -14.075 1.00 59.34 79 THR A N 1
ATOM 618 C CA . THR A 1 79 ? 3.108 -11.709 -12.835 1.00 59.34 79 THR A CA 1
ATOM 619 C C . THR A 1 79 ? 1.962 -10.701 -12.690 1.00 59.34 79 THR A C 1
ATOM 621 O O . THR A 1 79 ? 1.957 -9.659 -13.339 1.00 59.34 79 THR A O 1
ATOM 624 N N . ASP A 1 80 ? 1.020 -10.925 -11.772 1.00 60.41 80 ASP A N 1
ATOM 625 C CA . ASP A 1 80 ? -0.065 -9.965 -11.484 1.00 60.41 80 ASP A CA 1
ATOM 626 C C . ASP A 1 80 ? 0.426 -8.590 -10.971 1.00 60.41 80 ASP A C 1
ATOM 628 O O . ASP A 1 80 ? -0.354 -7.646 -10.858 1.00 60.41 80 ASP A O 1
ATOM 632 N N . SER A 1 81 ? 1.720 -8.446 -10.652 1.00 68.94 81 SER A N 1
ATOM 633 C CA . SER A 1 81 ? 2.306 -7.208 -10.134 1.00 68.94 81 SER A CA 1
ATOM 634 C C . SER A 1 81 ? 3.225 -6.542 -11.156 1.00 68.94 81 SER A C 1
ATOM 636 O O . SER A 1 81 ? 4.370 -6.956 -11.349 1.00 68.94 81 SER A O 1
ATOM 638 N N . LEU A 1 82 ? 2.743 -5.437 -11.732 1.00 75.12 82 LEU A N 1
ATOM 639 C CA . LEU A 1 82 ? 3.487 -4.569 -12.650 1.00 75.12 82 LEU A CA 1
ATOM 640 C C . LEU A 1 82 ? 4.893 -4.219 -12.138 1.00 75.12 82 LEU A C 1
ATOM 642 O O . LEU A 1 82 ? 5.865 -4.289 -12.883 1.00 75.12 82 LEU A O 1
ATOM 646 N N . TYR A 1 83 ? 5.019 -3.845 -10.863 1.00 74.56 83 TYR A N 1
ATOM 647 C CA . TYR A 1 83 ? 6.299 -3.412 -10.294 1.00 74.56 83 TYR A CA 1
ATOM 648 C C . TYR A 1 83 ? 7.334 -4.535 -10.254 1.00 74.56 83 TYR A C 1
ATOM 650 O O . TYR A 1 83 ? 8.511 -4.295 -10.518 1.00 74.56 83 TYR A O 1
ATOM 658 N N . LYS A 1 84 ? 6.890 -5.767 -9.993 1.00 71.81 84 LYS A N 1
ATOM 659 C CA . LYS A 1 84 ? 7.748 -6.953 -10.010 1.00 71.81 84 LYS A CA 1
ATOM 660 C C . LYS A 1 84 ? 8.245 -7.255 -11.424 1.00 71.81 84 LYS A C 1
ATOM 662 O O . LYS A 1 84 ? 9.412 -7.588 -11.611 1.00 71.81 84 LYS A O 1
ATOM 667 N N . ASP A 1 85 ? 7.378 -7.098 -12.420 1.00 76.06 85 ASP A N 1
ATOM 668 C CA . ASP A 1 85 ? 7.735 -7.318 -13.821 1.00 76.06 85 ASP A CA 1
ATOM 669 C C . ASP A 1 85 ? 8.704 -6.251 -14.347 1.00 76.06 85 ASP A C 1
ATOM 671 O O . ASP A 1 85 ? 9.689 -6.582 -15.010 1.00 76.06 85 ASP A O 1
ATOM 675 N N . LEU A 1 86 ? 8.466 -4.980 -14.003 1.00 77.88 86 LEU A N 1
ATOM 676 C CA . LEU A 1 86 ? 9.382 -3.876 -14.300 1.00 77.88 86 LEU A CA 1
ATOM 677 C C . LEU A 1 86 ? 10.764 -4.141 -13.693 1.00 77.88 86 LEU A C 1
ATOM 679 O O . LEU A 1 86 ? 11.773 -4.031 -14.388 1.00 77.88 86 LEU A O 1
ATOM 683 N N . GLN A 1 87 ? 10.813 -4.550 -12.425 1.00 74.31 87 GLN A N 1
ATOM 684 C CA . GLN A 1 87 ? 12.058 -4.882 -11.739 1.00 74.31 87 GLN A CA 1
ATOM 685 C C . GLN A 1 87 ? 12.809 -6.018 -12.455 1.00 74.31 87 GLN A C 1
ATOM 687 O O . GLN A 1 87 ? 13.966 -5.852 -12.836 1.00 74.31 87 GLN A O 1
ATOM 692 N N . ASN A 1 88 ? 12.128 -7.122 -12.771 1.00 73.69 88 ASN A N 1
ATOM 693 C CA . ASN A 1 88 ? 12.730 -8.257 -13.481 1.00 73.69 88 ASN A CA 1
ATOM 694 C C . ASN A 1 88 ? 13.342 -7.876 -14.842 1.00 73.69 88 ASN A C 1
ATOM 696 O O . ASN A 1 88 ? 14.351 -8.454 -15.256 1.00 73.69 88 ASN A O 1
ATOM 700 N N . VAL A 1 89 ? 12.725 -6.929 -15.557 1.00 78.69 89 VAL A N 1
ATOM 701 C CA . VAL A 1 89 ? 13.189 -6.469 -16.873 1.00 78.69 89 VAL A CA 1
ATOM 702 C C . VAL A 1 89 ? 14.344 -5.473 -16.755 1.00 78.69 89 VAL A C 1
ATOM 704 O O . VAL A 1 89 ? 15.293 -5.547 -17.538 1.00 78.69 89 VAL A O 1
ATOM 707 N N . PHE A 1 90 ? 14.302 -4.563 -15.780 1.00 78.38 90 PHE A N 1
ATOM 708 C CA . PHE A 1 90 ? 15.271 -3.472 -15.667 1.00 78.38 90 PHE A CA 1
ATOM 709 C C . PHE A 1 90 ? 16.443 -3.738 -14.715 1.00 78.38 90 PHE A C 1
ATOM 711 O O . PHE A 1 90 ? 17.438 -3.026 -14.814 1.00 78.38 90 PHE A O 1
ATOM 718 N N . ASP A 1 91 ? 16.404 -4.767 -13.865 1.00 71.38 91 ASP A N 1
ATOM 719 C CA . ASP A 1 91 ? 17.482 -5.084 -12.907 1.00 71.38 91 ASP A CA 1
ATOM 720 C C . ASP A 1 91 ? 18.844 -5.332 -13.576 1.00 71.38 91 ASP A C 1
ATOM 722 O O . ASP A 1 91 ? 19.896 -5.080 -12.991 1.00 71.38 91 ASP A O 1
ATOM 726 N N . LYS A 1 92 ? 18.847 -5.797 -14.830 1.00 69.50 92 LYS A N 1
ATOM 727 C CA . LYS A 1 92 ? 20.072 -6.077 -15.600 1.00 69.50 92 LYS A CA 1
ATOM 728 C C . LYS A 1 92 ? 20.533 -4.906 -16.470 1.00 69.50 92 LYS A C 1
ATOM 730 O O . LYS A 1 92 ? 21.500 -5.044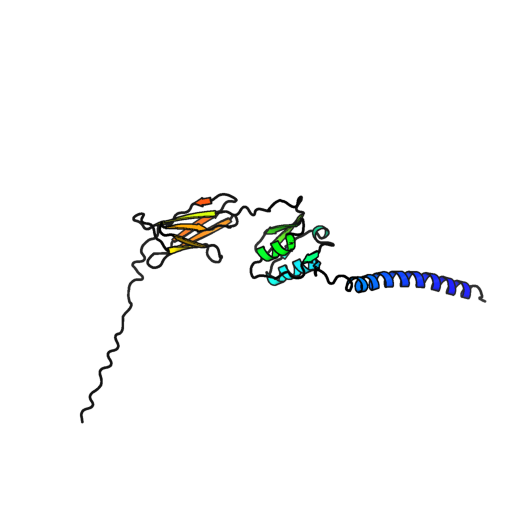 -17.222 1.00 69.50 92 LYS A O 1
ATOM 735 N N . HIS A 1 93 ? 19.849 -3.764 -16.407 1.00 72.44 93 HIS A N 1
ATOM 736 C CA . HIS A 1 93 ? 20.127 -2.610 -17.251 1.00 72.44 93 HIS A CA 1
ATOM 737 C C . HIS A 1 93 ? 20.276 -1.325 -16.425 1.00 72.44 93 HIS A C 1
ATOM 739 O O . HIS A 1 93 ? 19.533 -1.105 -15.472 1.00 72.44 93 HIS A O 1
ATOM 745 N N . PRO A 1 94 ? 21.177 -0.405 -16.818 1.00 71.75 94 PRO A N 1
ATOM 746 C CA . PRO A 1 94 ? 21.280 0.922 -16.216 1.00 71.75 94 PRO A CA 1
ATOM 747 C C . PRO A 1 94 ? 20.134 1.822 -16.717 1.00 71.75 94 PRO A C 1
ATOM 749 O O . PRO A 1 94 ? 20.357 2.868 -17.323 1.00 71.75 94 PRO A O 1
ATOM 752 N N . ILE A 1 95 ? 18.889 1.386 -16.522 1.00 79.88 95 ILE A N 1
ATOM 753 C CA . ILE A 1 95 ? 17.671 2.094 -16.917 1.00 79.88 95 ILE A CA 1
ATOM 754 C C . ILE A 1 95 ? 16.781 2.235 -15.683 1.00 79.88 95 ILE A C 1
ATOM 756 O O . ILE A 1 95 ? 16.507 1.264 -14.972 1.00 79.88 95 ILE A O 1
ATOM 760 N N . GLY A 1 96 ? 16.386 3.469 -15.397 1.00 74.31 96 GLY A N 1
ATOM 761 C CA . GLY A 1 96 ? 15.401 3.819 -14.386 1.00 74.31 96 GLY A CA 1
ATOM 762 C C . GLY A 1 96 ? 14.036 3.978 -15.023 1.00 74.31 96 GLY A C 1
ATOM 763 O O . GLY A 1 96 ? 13.931 4.188 -16.230 1.00 74.31 96 GLY A O 1
ATOM 764 N N . TYR A 1 97 ? 13.000 3.861 -14.206 1.00 82.19 97 TYR A N 1
ATOM 765 C CA . TYR A 1 97 ? 11.631 4.117 -14.612 1.00 82.19 97 TYR A CA 1
ATOM 766 C C . TYR A 1 97 ? 10.931 4.928 -13.527 1.00 82.19 97 TYR A C 1
ATOM 768 O O . TYR A 1 97 ? 11.094 4.658 -12.339 1.00 82.19 97 TYR A O 1
ATOM 776 N N . GLU A 1 98 ? 10.141 5.910 -13.939 1.00 76.06 98 GLU A N 1
ATOM 777 C CA . GLU A 1 98 ? 9.344 6.747 -13.046 1.00 76.06 98 GLU A CA 1
ATOM 778 C C . GLU A 1 98 ? 7.907 6.821 -13.559 1.00 76.06 98 GLU A C 1
ATOM 780 O O . GLU A 1 98 ? 7.676 6.975 -14.759 1.00 76.06 98 GLU A O 1
ATOM 785 N N . LYS A 1 99 ? 6.926 6.697 -12.660 1.00 80.06 99 LYS A N 1
ATOM 786 C CA . LYS A 1 99 ? 5.514 6.863 -13.011 1.00 80.06 99 LYS A CA 1
ATOM 787 C C . LYS A 1 99 ? 5.187 8.355 -13.043 1.00 80.06 99 LYS A C 1
ATOM 789 O O . LYS A 1 99 ? 5.178 8.999 -12.004 1.00 80.06 99 LYS A O 1
ATOM 794 N N . VAL A 1 100 ? 4.867 8.879 -14.224 1.00 70.06 100 VAL A N 1
ATOM 795 C CA . VAL A 1 100 ? 4.595 10.315 -14.447 1.00 70.06 100 VAL A CA 1
ATOM 796 C C . VAL A 1 100 ? 3.096 10.592 -14.663 1.00 70.06 100 VAL A C 1
ATOM 798 O O . VAL A 1 100 ? 2.661 11.734 -14.758 1.00 70.06 100 VAL A O 1
ATOM 801 N N . GLY A 1 101 ? 2.256 9.553 -14.697 1.00 68.94 101 GLY A N 1
ATOM 802 C CA . GLY A 1 101 ? 0.802 9.699 -14.804 1.00 68.94 101 GLY A CA 1
ATOM 803 C C . GLY A 1 101 ? 0.049 8.413 -14.471 1.00 68.94 101 GLY A C 1
ATOM 804 O O . GLY A 1 101 ? 0.646 7.433 -14.033 1.00 68.94 101 GLY A O 1
ATOM 805 N N . PHE A 1 102 ? -1.268 8.381 -14.709 1.00 67.88 102 PHE A N 1
ATOM 806 C CA . PHE A 1 102 ? -2.120 7.234 -14.346 1.00 67.88 102 PHE A CA 1
ATOM 807 C C . PHE A 1 102 ? -1.644 5.907 -14.967 1.00 67.88 102 PHE A C 1
ATOM 809 O O . PHE A 1 102 ? -1.649 4.878 -14.292 1.00 67.88 102 PHE A O 1
ATOM 816 N N . ARG A 1 103 ? -1.167 5.950 -16.219 1.00 78.62 103 ARG A N 1
ATOM 817 C CA . ARG A 1 103 ? -0.684 4.793 -16.997 1.00 78.62 103 ARG A CA 1
ATOM 818 C C . ARG A 1 103 ? 0.665 5.033 -17.677 1.00 78.62 103 ARG A C 1
ATOM 820 O O . ARG A 1 103 ? 1.073 4.223 -18.497 1.00 78.62 103 ARG A O 1
ATOM 827 N N . THR A 1 104 ? 1.352 6.127 -17.362 1.00 73.06 104 THR A N 1
ATOM 828 C CA . THR A 1 104 ? 2.545 6.555 -18.105 1.00 73.06 104 THR A CA 1
ATOM 829 C C . THR A 1 104 ? 3.796 6.406 -17.258 1.00 73.06 104 THR A C 1
ATOM 831 O O . THR A 1 104 ? 3.861 6.937 -16.149 1.00 73.06 104 THR A O 1
ATOM 834 N N . PHE A 1 105 ? 4.792 5.723 -17.812 1.00 83.25 105 PHE A N 1
ATOM 835 C CA . PHE A 1 105 ? 6.113 5.547 -17.225 1.00 83.25 105 PHE A CA 1
ATOM 836 C C . PHE A 1 105 ? 7.169 6.183 -18.124 1.00 83.25 105 PHE A C 1
ATOM 838 O O . PHE A 1 105 ? 7.171 5.952 -19.328 1.00 83.25 105 PHE A O 1
ATOM 845 N N . VAL A 1 106 ? 8.070 6.972 -17.551 1.00 83.81 106 VAL A N 1
ATOM 846 C CA . VAL A 1 106 ? 9.213 7.552 -18.262 1.00 83.81 106 VAL A CA 1
ATOM 847 C C . VAL A 1 106 ? 10.451 6.730 -17.934 1.00 83.81 106 VAL A C 1
ATOM 849 O O . VAL A 1 106 ? 10.727 6.491 -16.759 1.00 83.81 106 VAL A O 1
ATOM 852 N N . LEU A 1 107 ? 11.183 6.280 -18.955 1.00 85.12 107 LEU A N 1
ATOM 853 C CA . LEU A 1 107 ? 12.454 5.582 -18.785 1.00 85.12 107 LEU A CA 1
ATOM 854 C C . LEU A 1 107 ? 13.616 6.557 -18.931 1.00 85.12 107 LEU A C 1
ATOM 856 O O . LEU A 1 107 ? 13.672 7.342 -19.876 1.00 85.12 107 LEU A O 1
ATOM 860 N N . THR A 1 108 ? 14.574 6.463 -18.018 1.00 76.75 108 THR A N 1
ATOM 861 C CA . THR A 1 108 ? 15.752 7.335 -17.968 1.00 76.75 108 THR A CA 1
ATOM 862 C C . THR A 1 108 ? 17.025 6.503 -17.839 1.00 76.75 108 THR A C 1
ATOM 864 O O . THR A 1 108 ? 16.998 5.359 -17.382 1.00 76.75 108 THR A O 1
ATOM 867 N N . SER A 1 109 ? 18.177 7.032 -18.255 1.00 71.88 109 SER A N 1
ATOM 868 C CA . SER A 1 109 ? 19.455 6.366 -17.981 1.00 71.88 109 SER A CA 1
ATOM 869 C C . SER A 1 109 ? 19.760 6.423 -16.482 1.00 71.88 109 SER A C 1
ATOM 871 O O . SER A 1 109 ? 19.929 7.516 -15.940 1.00 71.88 109 SER A O 1
ATOM 873 N N . LYS A 1 110 ? 19.911 5.270 -15.818 1.00 60.19 110 LYS A N 1
ATOM 874 C CA . LYS A 1 110 ? 20.544 5.219 -14.492 1.00 60.19 110 LYS A CA 1
ATOM 875 C C . LYS A 1 110 ? 22.034 5.476 -14.687 1.00 60.19 110 LYS A C 1
ATOM 877 O O . LYS A 1 110 ? 22.770 4.601 -15.140 1.00 60.19 110 LYS A O 1
ATOM 882 N N . SER A 1 111 ? 22.505 6.667 -14.343 1.00 48.81 111 SER A N 1
ATOM 883 C CA . SER A 1 111 ? 23.929 6.871 -14.094 1.00 48.81 111 SER A CA 1
ATOM 884 C C . SER A 1 111 ? 24.288 6.135 -12.795 1.00 48.81 111 SER A C 1
ATOM 886 O O . SER A 1 111 ? 24.093 6.682 -11.715 1.00 48.81 111 SER A O 1
ATOM 888 N N . SER A 1 112 ? 24.797 4.903 -12.917 1.00 40.16 112 SER A N 1
ATOM 889 C CA . SER A 1 112 ? 25.342 4.018 -11.862 1.00 40.16 112 SER A CA 1
ATOM 890 C C . SER A 1 112 ? 24.434 2.852 -11.405 1.00 40.16 112 SER A C 1
ATOM 892 O O . SER A 1 112 ? 23.237 3.054 -11.198 1.00 40.16 112 SER A O 1
ATOM 894 N N . PRO A 1 113 ? 24.981 1.626 -11.208 1.00 44.09 113 PRO A N 1
ATOM 895 C CA . PRO A 1 113 ? 24.204 0.402 -10.974 1.00 44.09 113 PRO A CA 1
ATOM 896 C C . PRO A 1 113 ? 23.718 0.214 -9.528 1.00 44.09 113 PRO A C 1
ATOM 898 O O . PRO A 1 113 ? 23.019 -0.755 -9.266 1.00 44.09 113 PRO A O 1
ATOM 901 N N . ASN A 1 114 ? 24.053 1.118 -8.599 1.00 42.78 114 ASN A N 1
ATOM 902 C CA . ASN A 1 114 ? 23.730 0.988 -7.169 1.00 42.78 114 ASN A CA 1
ATOM 903 C C . ASN A 1 114 ? 22.990 2.204 -6.599 1.00 42.78 114 ASN A C 1
ATOM 905 O O . ASN A 1 114 ? 23.239 2.621 -5.470 1.00 42.78 114 ASN A O 1
ATOM 909 N N . SER A 1 115 ? 22.052 2.772 -7.348 1.00 40.16 115 SER A N 1
ATOM 910 C CA . SER A 1 115 ? 20.959 3.464 -6.680 1.00 40.16 115 SER A CA 1
ATOM 911 C C . SER A 1 115 ? 19.778 2.505 -6.719 1.00 40.16 115 SER A C 1
ATOM 913 O O . SER A 1 115 ? 19.228 2.299 -7.807 1.00 40.16 115 SER A O 1
ATOM 915 N N . PRO A 1 116 ? 19.350 1.897 -5.590 1.00 42.38 116 PRO A N 1
ATOM 916 C CA . PRO A 1 116 ? 17.920 1.711 -5.460 1.00 42.38 116 PRO A CA 1
ATOM 917 C C . PRO A 1 116 ? 17.351 3.084 -5.808 1.00 42.38 116 PRO A C 1
ATOM 919 O O . PRO A 1 116 ? 17.624 4.065 -5.114 1.00 42.38 116 PRO A O 1
ATOM 922 N N . SER A 1 117 ? 16.622 3.193 -6.918 1.00 43.91 117 SER A N 1
ATOM 923 C CA . SER A 1 117 ? 15.601 4.220 -6.990 1.00 43.91 117 SER A CA 1
ATOM 924 C C . SER A 1 117 ? 14.622 3.799 -5.909 1.00 43.91 117 SER A C 1
ATOM 926 O O . SER A 1 117 ? 13.637 3.116 -6.182 1.00 43.91 117 SER A O 1
ATOM 928 N N . SER A 1 118 ? 14.991 4.084 -4.660 1.00 49.75 118 SER A N 1
ATOM 929 C CA . SER A 1 118 ? 14.113 4.077 -3.530 1.00 49.75 118 SER A CA 1
ATOM 930 C C . SER A 1 118 ? 13.079 5.086 -3.966 1.00 49.75 118 SER A C 1
ATOM 932 O O . SER A 1 118 ? 13.261 6.292 -3.799 1.00 49.75 118 SER A O 1
ATOM 934 N N . ILE A 1 119 ? 11.998 4.600 -4.578 1.00 51.34 119 ILE A N 1
ATOM 935 C CA . ILE A 1 119 ? 10.711 5.188 -4.284 1.00 51.34 119 ILE A CA 1
ATOM 936 C C . ILE A 1 119 ? 10.738 5.141 -2.769 1.00 51.34 119 ILE A C 1
ATOM 938 O O . ILE A 1 119 ? 10.814 4.069 -2.173 1.00 51.34 119 ILE A O 1
ATOM 942 N N . LYS A 1 120 ? 11.005 6.298 -2.172 1.00 59.44 120 LYS A N 1
ATOM 943 C CA . LYS A 1 120 ? 11.148 6.416 -0.739 1.00 59.44 120 LYS A CA 1
ATOM 944 C C . LYS A 1 120 ? 9.747 6.146 -0.234 1.00 59.44 120 LYS A C 1
ATOM 946 O O . LYS A 1 120 ? 8.915 7.041 -0.224 1.00 59.44 120 LYS A O 1
ATOM 951 N N . GLU A 1 121 ? 9.458 4.883 0.013 1.00 79.81 121 GLU A N 1
ATOM 952 C CA . GLU A 1 121 ? 8.153 4.452 0.449 1.00 79.81 121 GLU A CA 1
ATOM 953 C C . GLU A 1 121 ? 7.978 4.926 1.888 1.00 79.81 121 GLU A C 1
ATOM 955 O O . GLU A 1 121 ? 8.898 4.858 2.708 1.00 79.81 121 GLU A O 1
ATOM 960 N N . GLY A 1 122 ? 6.813 5.489 2.159 1.00 85.94 122 GLY A N 1
ATOM 961 C CA . GLY A 1 122 ? 6.390 5.861 3.488 1.00 85.94 122 GLY A CA 1
ATOM 962 C C . GLY A 1 122 ? 5.844 4.659 4.245 1.00 85.94 122 GLY A C 1
ATOM 963 O O . GLY A 1 122 ? 5.504 3.605 3.688 1.00 85.94 122 GLY A O 1
ATOM 964 N N . ILE A 1 123 ? 5.760 4.849 5.553 1.00 92.25 123 ILE A N 1
ATOM 965 C CA . ILE A 1 123 ? 5.123 3.925 6.483 1.00 92.25 123 ILE A CA 1
ATOM 966 C C . ILE A 1 123 ? 3.962 4.682 7.116 1.00 92.25 123 ILE A C 1
ATOM 968 O O . ILE A 1 123 ? 4.137 5.815 7.551 1.00 92.25 123 ILE A O 1
ATOM 972 N N . ILE A 1 124 ? 2.790 4.065 7.190 1.00 94.50 124 ILE A N 1
ATOM 973 C CA . ILE A 1 124 ? 1.701 4.551 8.036 1.00 94.50 124 ILE A CA 1
ATOM 974 C C . ILE A 1 124 ? 1.667 3.675 9.276 1.00 94.50 124 ILE A C 1
ATOM 976 O O . ILE A 1 124 ? 1.670 2.449 9.176 1.00 94.50 124 ILE A O 1
ATOM 980 N N . GLN A 1 125 ? 1.603 4.291 10.444 1.00 96.75 125 GLN A N 1
ATOM 981 C CA . GLN A 1 125 ? 1.462 3.585 11.710 1.00 96.75 125 GLN A CA 1
ATOM 982 C C . GLN A 1 125 ? 0.503 4.326 12.631 1.00 96.75 125 GLN A C 1
ATOM 984 O O . GLN A 1 125 ? 0.250 5.514 12.451 1.00 96.75 125 GLN A O 1
ATOM 989 N N . GLY A 1 126 ? -0.018 3.643 13.637 1.00 97.12 126 GLY A N 1
ATOM 990 C CA . GLY A 1 126 ? -0.878 4.283 14.617 1.00 97.12 126 GLY A CA 1
ATOM 991 C C . GLY A 1 126 ? -1.608 3.281 15.483 1.00 97.12 126 GLY A C 1
ATOM 992 O O . GLY A 1 126 ? -1.277 2.095 15.508 1.00 97.12 126 GLY A O 1
ATOM 993 N N . LYS A 1 127 ? -2.608 3.786 16.199 1.00 98.06 127 LYS A N 1
ATOM 994 C CA . LYS A 1 127 ? -3.427 3.019 17.129 1.00 98.06 127 LYS A CA 1
ATOM 995 C C . LYS A 1 127 ? -4.913 3.207 16.846 1.00 98.06 127 LYS A C 1
ATOM 997 O O . LYS A 1 127 ? -5.358 4.322 16.568 1.00 98.06 127 LYS A O 1
ATOM 1002 N N . VAL A 1 128 ? -5.678 2.128 16.967 1.00 98.12 128 VAL A N 1
ATOM 1003 C CA . VAL A 1 128 ? -7.141 2.130 16.926 1.00 98.12 128 VAL A CA 1
ATOM 1004 C C . VAL A 1 128 ? -7.680 1.950 18.344 1.00 98.12 128 VAL A C 1
ATOM 1006 O O . VAL A 1 128 ? -7.372 0.964 19.019 1.00 98.12 128 VAL A O 1
ATOM 1009 N N . THR A 1 129 ? -8.478 2.910 18.809 1.00 98.06 129 THR A N 1
ATOM 1010 C CA . THR A 1 129 ? -9.080 2.900 20.151 1.00 98.06 129 THR A CA 1
ATOM 1011 C C . THR A 1 129 ? -10.575 3.206 20.118 1.00 98.06 129 THR A C 1
ATOM 1013 O O . THR A 1 129 ? -11.099 3.712 19.127 1.00 98.06 129 THR A O 1
ATOM 1016 N N . ASN A 1 130 ? -11.279 2.929 21.215 1.00 96.19 130 ASN A N 1
ATOM 1017 C CA . ASN A 1 130 ? -12.638 3.425 21.449 1.00 96.19 130 ASN A CA 1
ATOM 1018 C C . ASN A 1 130 ? -12.615 4.813 22.130 1.00 96.19 130 ASN A C 1
ATOM 1020 O O . ASN A 1 130 ? -11.548 5.375 22.400 1.00 96.19 130 ASN A O 1
ATOM 1024 N N . ARG A 1 131 ? -13.798 5.380 22.423 1.00 93.94 131 ARG A N 1
ATOM 1025 C CA . ARG A 1 131 ? -13.933 6.682 23.116 1.00 93.94 131 ARG A CA 1
ATOM 1026 C C . ARG A 1 131 ? -13.355 6.685 24.533 1.00 93.94 131 ARG A C 1
ATOM 1028 O O . ARG A 1 131 ? -13.004 7.745 25.035 1.00 93.94 131 ARG A O 1
ATOM 1035 N N . GLN A 1 132 ? -13.275 5.522 25.167 1.00 94.38 132 GLN A N 1
ATOM 1036 C CA . GLN A 1 132 ? -12.713 5.318 26.498 1.00 94.38 132 GLN A CA 1
ATOM 1037 C C . GLN A 1 132 ? -11.177 5.214 26.465 1.00 94.38 132 GLN A C 1
ATOM 1039 O O . GLN A 1 132 ? -10.545 5.152 27.515 1.00 94.38 132 GLN A O 1
ATOM 1044 N N . GLY A 1 133 ? -10.566 5.227 25.272 1.00 94.25 133 GLY A N 1
ATOM 1045 C CA . GLY A 1 133 ? -9.121 5.083 25.082 1.00 94.25 133 GLY A CA 1
ATOM 1046 C C . GLY A 1 133 ? -8.635 3.631 25.122 1.00 94.25 133 GLY A C 1
ATOM 1047 O O . GLY A 1 133 ? -7.429 3.387 25.047 1.00 94.25 133 GLY A O 1
ATOM 1048 N N . GLU A 1 134 ? -9.548 2.665 25.209 1.00 97.00 134 GLU A N 1
ATOM 1049 C CA . GLU A 1 134 ? -9.223 1.243 25.181 1.00 97.00 134 GLU A CA 1
ATOM 1050 C C . GLU A 1 134 ? -8.871 0.828 23.752 1.00 97.00 134 GLU A C 1
ATOM 1052 O O . GLU A 1 134 ? -9.482 1.289 22.784 1.00 97.00 134 GLU A O 1
ATOM 1057 N N . ALA A 1 135 ? -7.864 -0.032 23.618 1.00 97.56 135 ALA A N 1
ATOM 1058 C CA . ALA A 1 135 ? -7.448 -0.567 22.329 1.00 97.56 135 ALA A CA 1
ATOM 1059 C C . ALA A 1 135 ? -8.557 -1.420 21.699 1.00 97.56 135 ALA A C 1
ATOM 1061 O O . ALA A 1 135 ? -9.264 -2.136 22.406 1.00 97.56 135 ALA A O 1
ATOM 1062 N N . ILE A 1 136 ? -8.660 -1.376 20.370 1.00 97.12 136 ILE A N 1
ATOM 1063 C CA . ILE A 1 136 ? -9.568 -2.226 19.594 1.00 97.12 136 ILE A CA 1
ATOM 1064 C C . ILE A 1 136 ? -8.729 -3.195 18.747 1.00 97.12 136 ILE A C 1
ATOM 1066 O O . ILE A 1 136 ? -8.283 -2.828 17.656 1.00 97.12 136 ILE A O 1
ATOM 1070 N N . PRO A 1 137 ? -8.493 -4.426 19.229 1.00 96.94 137 PRO A N 1
ATOM 1071 C CA . PRO A 1 137 ? -7.822 -5.457 18.451 1.00 96.94 137 PRO A CA 1
ATOM 1072 C C . PRO A 1 137 ? -8.657 -5.919 17.263 1.00 96.94 137 PRO A C 1
ATOM 1074 O O . PRO A 1 137 ? -9.883 -5.973 17.342 1.00 96.94 137 PRO A O 1
ATOM 1077 N N . GLY A 1 138 ? -7.991 -6.321 16.181 1.00 94.94 138 GLY A N 1
ATOM 1078 C CA . GLY A 1 138 ? -8.661 -6.875 15.005 1.00 94.94 138 GLY A CA 1
ATOM 1079 C C . GLY A 1 138 ? -9.346 -5.835 14.118 1.00 94.94 138 GLY A C 1
ATOM 1080 O O . GLY A 1 138 ? -10.064 -6.218 13.202 1.00 94.94 138 GLY A O 1
ATOM 1081 N N . ALA A 1 139 ? -9.145 -4.538 14.371 1.00 96.38 139 ALA A N 1
ATOM 1082 C CA . ALA A 1 139 ? -9.629 -3.491 13.481 1.00 96.38 139 ALA A CA 1
ATOM 1083 C C . ALA A 1 139 ? -8.805 -3.443 12.191 1.00 96.38 139 ALA A C 1
ATOM 1085 O O . ALA A 1 139 ? -7.578 -3.356 12.237 1.00 96.38 139 ALA A O 1
ATOM 1086 N N . ASP A 1 140 ? -9.475 -3.454 11.046 1.00 96.81 140 ASP A N 1
ATOM 1087 C CA . ASP A 1 140 ? -8.833 -3.336 9.744 1.00 96.81 140 ASP A CA 1
ATOM 1088 C C . ASP A 1 140 ? -8.607 -1.866 9.407 1.00 96.81 140 ASP A C 1
ATOM 1090 O O . ASP A 1 140 ? -9.534 -1.054 9.457 1.00 96.81 140 ASP A O 1
ATOM 1094 N N . VAL A 1 141 ? -7.375 -1.530 9.033 1.00 97.19 141 VAL A N 1
ATOM 1095 C CA . VAL A 1 141 ? -6.967 -0.193 8.599 1.00 97.19 1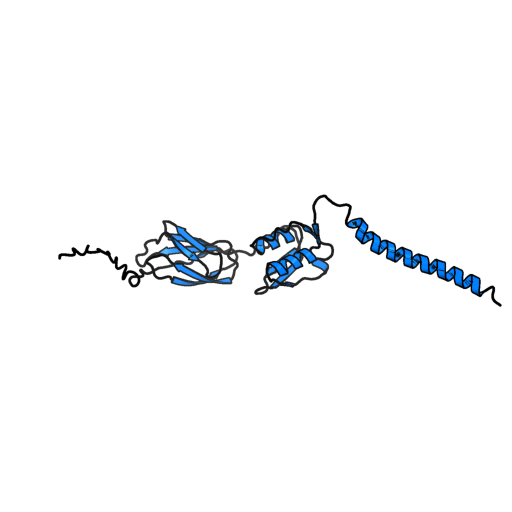41 VAL A CA 1
ATOM 1096 C C . VAL A 1 141 ? -6.399 -0.286 7.191 1.00 97.19 141 VAL A C 1
ATOM 1098 O O . VAL A 1 141 ? -5.418 -0.989 6.963 1.00 97.19 141 VAL A O 1
ATOM 1101 N N . PHE A 1 142 ? -7.006 0.404 6.227 1.00 94.50 142 PHE A N 1
ATOM 1102 C CA . PHE A 1 142 ? -6.670 0.242 4.812 1.00 94.50 142 PHE A CA 1
ATOM 1103 C C . PHE A 1 142 ? -6.923 1.497 3.974 1.00 94.50 142 PHE A C 1
ATOM 1105 O O . PHE A 1 142 ? -7.702 2.381 4.339 1.00 94.50 142 PHE A O 1
ATOM 1112 N N . ILE A 1 143 ? -6.261 1.555 2.818 1.00 91.88 143 ILE A N 1
ATOM 1113 C CA . ILE A 1 143 ? -6.506 2.552 1.774 1.00 91.88 143 ILE A CA 1
ATOM 1114 C C . ILE A 1 143 ? -7.466 1.928 0.743 1.00 91.88 143 ILE A C 1
ATOM 1116 O O . ILE A 1 143 ? -7.111 0.914 0.127 1.00 91.88 143 ILE A O 1
ATOM 1120 N N . PRO A 1 144 ? -8.670 2.493 0.517 1.00 85.50 144 PRO A N 1
ATOM 1121 C CA . PRO A 1 144 ? -9.654 1.929 -0.405 1.00 85.50 144 PRO A CA 1
ATOM 1122 C C . PRO A 1 144 ? -9.103 1.722 -1.820 1.00 85.50 144 PRO A C 1
ATOM 1124 O O . PRO A 1 144 ? -8.355 2.552 -2.333 1.00 85.50 144 PRO A O 1
ATOM 1127 N N . ASN A 1 145 ? -9.529 0.640 -2.478 1.00 83.38 145 ASN A N 1
ATOM 1128 C CA . ASN A 1 145 ? -9.112 0.264 -3.839 1.00 83.38 145 ASN A CA 1
ATOM 1129 C C . ASN A 1 145 ? -7.606 -0.008 -4.006 1.00 83.38 145 ASN A C 1
ATOM 1131 O O . ASN A 1 145 ? -7.080 0.060 -5.118 1.00 83.38 145 ASN A O 1
ATOM 1135 N N . THR A 1 146 ? -6.903 -0.328 -2.921 1.00 83.50 146 THR A N 1
ATOM 1136 C CA . THR A 1 146 ? -5.485 -0.699 -2.951 1.00 83.50 146 THR A CA 1
ATOM 1137 C C . THR A 1 146 ? -5.251 -1.952 -2.105 1.00 83.50 146 THR A C 1
ATOM 1139 O O . THR A 1 146 ? -6.057 -2.247 -1.223 1.00 83.50 146 THR A O 1
ATOM 1142 N N . PRO A 1 147 ? -4.149 -2.688 -2.323 1.00 82.88 147 PRO A N 1
ATOM 1143 C CA . PRO A 1 147 ? -3.763 -3.788 -1.443 1.00 82.88 147 PRO A CA 1
ATOM 1144 C C . PRO A 1 147 ? -3.132 -3.309 -0.122 1.00 82.88 147 PRO A C 1
ATOM 1146 O O . PRO A 1 147 ? -2.691 -4.137 0.673 1.00 82.88 147 PRO A O 1
ATOM 1149 N N . TRP A 1 148 ? -3.025 -1.996 0.114 1.00 89.50 148 TRP A N 1
ATOM 1150 C CA . TRP A 1 148 ? -2.401 -1.455 1.315 1.00 89.50 148 TRP A CA 1
ATOM 1151 C C . 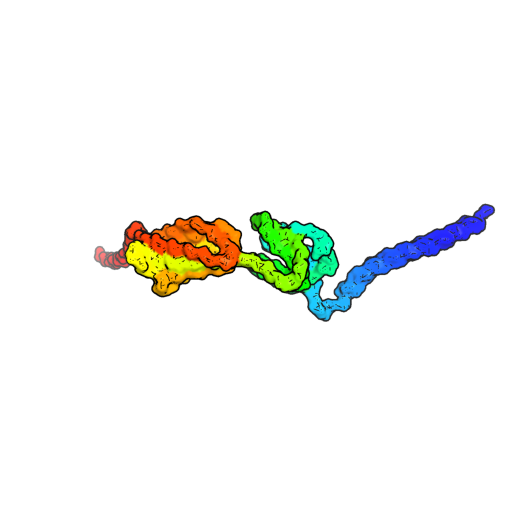TRP A 1 148 ? -3.396 -1.445 2.468 1.00 89.50 148 TRP A C 1
ATOM 1153 O O . TRP A 1 148 ? -4.293 -0.604 2.549 1.00 89.50 148 TRP A O 1
ATOM 1163 N N . GLY A 1 149 ? -3.194 -2.382 3.383 1.00 91.44 149 GLY A N 1
ATOM 1164 C CA . GLY A 1 149 ? -3.931 -2.471 4.626 1.00 91.44 149 GLY A CA 1
ATOM 1165 C C . GLY A 1 149 ? -3.164 -3.267 5.667 1.00 91.44 149 GLY A C 1
ATOM 1166 O O . GLY A 1 149 ? -2.160 -3.917 5.372 1.00 91.44 149 GLY A O 1
ATOM 1167 N N . SER A 1 150 ? -3.622 -3.168 6.903 1.00 95.00 150 SER A N 1
ATOM 1168 C CA . SER A 1 150 ? -3.093 -3.897 8.044 1.00 95.00 150 SER A CA 1
ATOM 1169 C C . SER A 1 150 ? -4.195 -4.050 9.081 1.00 95.00 150 SER A C 1
ATOM 1171 O O . SER A 1 150 ? -5.105 -3.224 9.154 1.00 95.00 150 SER A O 1
ATOM 1173 N N . THR A 1 151 ? -4.104 -5.094 9.888 1.00 95.12 151 THR A N 1
ATOM 1174 C CA . THR A 1 151 ? -5.043 -5.345 10.979 1.00 95.12 151 THR A CA 1
ATOM 1175 C C . THR A 1 151 ? -4.377 -4.963 12.296 1.00 95.12 151 THR A C 1
ATOM 1177 O O . THR A 1 151 ? -3.215 -5.299 12.531 1.00 95.12 151 THR A O 1
ATOM 1180 N N . ALA A 1 152 ? -5.109 -4.256 13.152 1.00 96.44 152 ALA A N 1
ATOM 1181 C CA . ALA A 1 152 ? -4.638 -3.823 14.455 1.00 96.44 152 ALA A CA 1
ATOM 1182 C C . ALA A 1 152 ? -4.391 -5.019 15.391 1.00 96.44 152 ALA A C 1
ATOM 1184 O O . ALA A 1 152 ? -5.205 -5.944 15.480 1.00 96.44 152 ALA A O 1
ATOM 1185 N N . ASP A 1 153 ? -3.270 -4.996 16.108 1.00 96.44 153 ASP A N 1
ATOM 1186 C CA . ASP A 1 153 ? -2.868 -6.047 17.040 1.00 96.44 153 ASP A CA 1
ATOM 1187 C C . ASP A 1 153 ? -3.615 -5.981 18.390 1.00 96.44 153 ASP A C 1
ATOM 1189 O O . ASP A 1 153 ? -4.574 -5.232 18.570 1.00 96.44 153 ASP A O 1
ATOM 1193 N N . ARG A 1 154 ? -3.184 -6.779 19.378 1.00 97.12 154 ARG A N 1
ATOM 1194 C CA . ARG A 1 154 ? -3.803 -6.827 20.721 1.00 97.12 154 ARG A CA 1
ATOM 1195 C C . ARG A 1 154 ? -3.728 -5.511 21.489 1.00 97.12 154 ARG A C 1
ATOM 1197 O O . ARG A 1 154 ? -4.530 -5.293 22.391 1.00 97.12 154 ARG A O 1
ATOM 1204 N N . GLU A 1 155 ? -2.772 -4.659 21.156 1.00 97.12 155 GLU A N 1
ATOM 1205 C CA . GLU A 1 155 ? -2.621 -3.333 21.739 1.00 97.12 155 GLU A CA 1
ATOM 1206 C C . GLU A 1 155 ? -3.311 -2.269 20.875 1.00 97.12 155 GLU A C 1
ATOM 1208 O O . GLU A 1 155 ? -3.263 -1.084 21.200 1.00 97.12 155 GLU A O 1
ATOM 1213 N N . GLY A 1 156 ? -4.000 -2.677 19.804 1.00 96.38 156 GLY A N 1
ATOM 1214 C CA . GLY A 1 156 ? -4.666 -1.804 18.846 1.00 96.38 156 GLY A CA 1
ATOM 1215 C C . GLY A 1 156 ? -3.693 -1.121 17.889 1.00 96.38 156 GLY A C 1
ATOM 1216 O O . GLY A 1 156 ? -4.096 -0.179 17.212 1.00 96.38 156 GLY A O 1
ATOM 1217 N N . GLN A 1 157 ? -2.423 -1.531 17.848 1.00 98.25 157 GLN A N 1
ATOM 1218 C CA . GLN A 1 157 ? -1.412 -0.925 16.986 1.00 98.25 157 GLN A CA 1
ATOM 1219 C C . GLN A 1 157 ? -1.490 -1.511 15.578 1.00 98.25 157 GLN A C 1
ATOM 1221 O O . GLN A 1 157 ? -1.700 -2.710 15.406 1.00 98.25 157 GLN A O 1
ATOM 1226 N N . PHE A 1 158 ? -1.287 -0.677 14.561 1.00 97.12 158 PHE A N 1
ATOM 1227 C CA . PHE A 1 158 ? -1.219 -1.112 13.169 1.00 97.12 158 PHE A CA 1
ATOM 1228 C C . PHE A 1 158 ? -0.012 -0.489 12.463 1.00 97.12 158 PHE A C 1
ATOM 1230 O O . PHE A 1 158 ? 0.503 0.564 12.846 1.00 97.12 158 PHE A O 1
ATOM 1237 N N . THR A 1 159 ? 0.456 -1.145 11.402 1.00 96.12 159 THR A N 1
ATOM 1238 C CA . THR A 1 159 ? 1.517 -0.617 10.538 1.00 96.12 159 THR A CA 1
ATOM 1239 C C . THR A 1 159 ? 1.293 -1.077 9.105 1.00 96.12 159 THR A C 1
ATOM 1241 O O . THR A 1 159 ? 1.179 -2.276 8.849 1.00 96.12 159 THR A O 1
ATOM 1244 N N . ILE A 1 160 ? 1.270 -0.127 8.173 1.00 91.00 160 ILE A N 1
ATOM 1245 C CA . ILE A 1 160 ? 1.181 -0.345 6.730 1.00 91.00 160 ILE A CA 1
ATOM 1246 C C . ILE A 1 160 ? 2.467 0.203 6.107 1.00 91.00 160 ILE A C 1
ATOM 1248 O O . ILE A 1 160 ? 2.834 1.354 6.333 1.00 91.00 160 ILE A O 1
ATOM 1252 N N . LYS A 1 161 ? 3.186 -0.633 5.361 1.00 89.31 161 LYS A N 1
ATOM 1253 C CA . LYS A 1 161 ? 4.505 -0.307 4.797 1.00 89.31 161 LYS A CA 1
ATOM 1254 C C . LYS A 1 161 ? 4.436 -0.224 3.280 1.00 89.31 161 LYS A C 1
ATOM 1256 O O . LYS A 1 161 ? 3.472 -0.688 2.672 1.00 89.31 161 LYS A O 1
ATOM 1261 N N . ASN A 1 162 ? 5.513 0.281 2.692 1.00 84.56 162 ASN A N 1
ATOM 1262 C CA . ASN A 1 162 ? 5.740 0.275 1.252 1.00 84.56 162 ASN A CA 1
ATOM 1263 C C . ASN A 1 162 ? 4.705 1.119 0.487 1.00 84.56 162 ASN A C 1
ATOM 1265 O O . ASN A 1 162 ? 4.177 0.700 -0.546 1.00 84.56 162 ASN A O 1
ATOM 1269 N N . ILE A 1 163 ? 4.370 2.293 1.036 1.00 86.19 163 ILE A N 1
ATOM 1270 C CA . ILE A 1 163 ? 3.358 3.187 0.468 1.00 86.19 163 ILE A CA 1
ATOM 1271 C C . ILE A 1 163 ? 4.050 4.328 -0.281 1.00 86.19 163 ILE A C 1
ATOM 1273 O O . ILE A 1 163 ? 4.827 5.067 0.322 1.00 86.19 163 ILE A O 1
ATO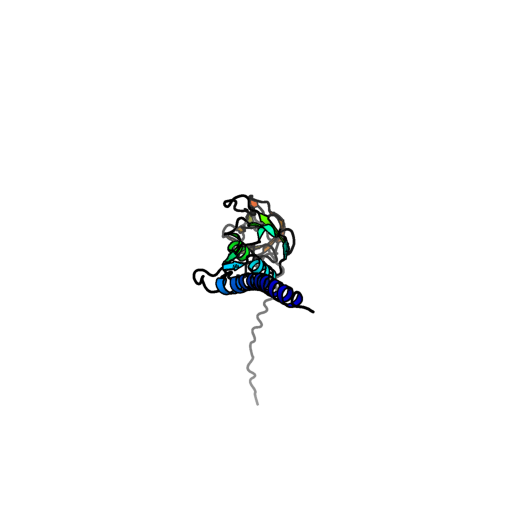M 1277 N N . PRO A 1 164 ? 3.797 4.514 -1.583 1.00 84.94 164 PRO A N 1
ATOM 1278 C CA . PRO A 1 164 ? 4.326 5.650 -2.324 1.00 84.94 164 PRO A CA 1
ATOM 1279 C C . PRO A 1 164 ? 3.900 6.993 -1.702 1.00 84.94 164 PRO A C 1
ATOM 1281 O O . PRO A 1 164 ? 2.785 7.099 -1.206 1.00 84.94 164 PRO A O 1
ATOM 1284 N N . PRO A 1 165 ? 4.732 8.043 -1.743 1.00 82.69 165 PRO A N 1
ATOM 1285 C CA . PRO A 1 165 ? 4.340 9.352 -1.228 1.00 82.69 165 PRO A CA 1
ATOM 1286 C C . PRO A 1 165 ? 3.198 9.969 -2.045 1.00 82.69 165 PRO A C 1
ATOM 1288 O O . PRO A 1 165 ? 3.357 10.203 -3.245 1.00 82.69 165 PRO A O 1
ATOM 1291 N N . ALA A 1 166 ? 2.055 10.228 -1.410 1.00 85.75 166 ALA A N 1
ATOM 1292 C CA . ALA A 1 166 ? 0.888 10.883 -2.001 1.00 85.75 166 ALA A CA 1
ATOM 1293 C C . ALA A 1 166 ? -0.146 11.238 -0.915 1.00 85.75 166 ALA A C 1
ATOM 1295 O O . ALA A 1 166 ? 0.014 10.900 0.260 1.00 85.75 166 ALA A O 1
ATOM 1296 N N . ASN A 1 167 ? -1.232 11.900 -1.323 1.00 89.31 167 ASN A N 1
ATOM 1297 C CA . ASN A 1 167 ? -2.435 12.016 -0.502 1.00 89.31 167 ASN A CA 1
ATOM 1298 C C . ASN A 1 167 ? -3.266 10.736 -0.618 1.00 89.31 167 ASN A C 1
ATOM 1300 O O . ASN A 1 167 ? -3.534 10.269 -1.728 1.00 89.31 167 ASN A O 1
ATOM 1304 N N . TYR A 1 168 ? -3.699 10.207 0.521 1.00 91.12 168 TYR A N 1
ATOM 1305 C CA . TYR A 1 168 ? -4.552 9.030 0.600 1.00 91.12 168 TYR A CA 1
ATOM 1306 C C . TYR A 1 168 ? -5.730 9.260 1.527 1.00 91.12 168 TYR A C 1
ATOM 1308 O O . TYR A 1 168 ? -5.697 10.081 2.441 1.00 91.12 168 TYR A O 1
ATOM 1316 N N . THR A 1 169 ? -6.755 8.451 1.313 1.00 93.06 169 THR A N 1
ATOM 1317 C CA . THR A 1 169 ? -7.864 8.285 2.237 1.00 93.06 169 THR A CA 1
ATOM 1318 C C . THR A 1 169 ? -7.635 6.989 3.003 1.00 93.06 169 THR A C 1
ATOM 1320 O O . THR A 1 169 ? -7.606 5.917 2.405 1.00 93.06 169 THR A O 1
ATOM 1323 N N . LEU A 1 170 ? -7.449 7.079 4.315 1.00 96.94 170 LEU A N 1
ATOM 1324 C CA . LEU A 1 170 ? -7.240 5.939 5.199 1.00 96.94 170 LEU A CA 1
ATOM 1325 C C . LEU A 1 170 ? -8.534 5.647 5.960 1.00 96.94 170 LEU A C 1
ATOM 1327 O O . LEU A 1 170 ? -9.121 6.550 6.555 1.00 96.94 170 LEU A O 1
ATOM 1331 N N . THR A 1 171 ? -8.986 4.397 5.937 1.00 96.19 171 THR A N 1
ATOM 1332 C CA . THR A 1 171 ? -10.210 3.956 6.616 1.00 96.19 171 THR A CA 1
ATOM 1333 C C . THR A 1 171 ? -9.873 2.916 7.668 1.00 96.19 171 THR A C 1
ATOM 1335 O O . THR A 1 171 ? -9.122 1.988 7.387 1.00 96.19 171 THR A O 1
ATOM 1338 N N . ALA A 1 172 ? -10.443 3.070 8.861 1.00 97.81 172 ALA A N 1
ATOM 1339 C CA . ALA A 1 172 ? -10.403 2.086 9.931 1.00 97.81 172 ALA A CA 1
ATOM 1340 C C . ALA A 1 172 ? -11.817 1.566 10.209 1.00 97.81 172 ALA A C 1
ATOM 1342 O O . ALA A 1 172 ? -12.754 2.358 10.359 1.00 97.81 172 ALA A O 1
ATOM 1343 N N . GLN A 1 173 ? -11.978 0.248 10.294 1.00 94.88 173 GLN A N 1
ATOM 1344 C CA . GLN A 1 173 ? -13.266 -0.383 10.573 1.00 94.88 173 GLN A CA 1
ATOM 1345 C C . GLN A 1 173 ? -13.104 -1.683 11.358 1.00 94.88 173 GLN A C 1
ATOM 1347 O O . GLN A 1 173 ? -12.092 -2.372 11.263 1.00 94.88 173 GLN A O 1
ATOM 1352 N N . VAL A 1 174 ? -14.136 -2.035 12.113 1.00 95.25 174 VAL A N 1
ATOM 1353 C CA . VAL A 1 174 ? -14.258 -3.329 12.783 1.00 95.25 174 VAL A CA 1
ATOM 1354 C C . VAL A 1 174 ? -15.741 -3.614 13.013 1.00 95.25 174 VAL A C 1
ATOM 1356 O O . VAL A 1 174 ? -16.544 -2.687 13.130 1.00 95.25 174 VAL A O 1
ATOM 1359 N N . ILE A 1 175 ? -16.118 -4.887 13.086 1.00 90.25 175 ILE A N 1
ATOM 1360 C CA . ILE A 1 175 ? -17.501 -5.287 13.371 1.00 90.25 175 ILE A CA 1
ATOM 1361 C C . ILE A 1 175 ? -17.944 -4.717 14.728 1.00 90.25 175 ILE A C 1
ATOM 1363 O O . ILE A 1 175 ? -17.207 -4.785 15.710 1.00 90.25 175 ILE A O 1
ATOM 1367 N N . GLY A 1 176 ? -19.161 -4.166 14.776 1.00 89.44 176 GLY A N 1
ATOM 1368 C CA . GLY A 1 176 ? -19.740 -3.550 15.977 1.00 89.44 176 GLY A CA 1
ATOM 1369 C C . GLY A 1 176 ? -19.350 -2.084 16.195 1.00 89.44 176 GLY A C 1
ATOM 1370 O O . GLY A 1 176 ? -19.804 -1.475 17.164 1.00 89.44 176 GLY A O 1
ATOM 1371 N N . TYR A 1 177 ? -18.542 -1.500 15.307 1.00 93.50 177 TYR A N 1
ATOM 1372 C CA . TYR A 1 177 ? -18.153 -0.094 15.354 1.00 93.50 177 TYR A CA 1
ATOM 1373 C C . TYR A 1 177 ? -18.398 0.597 14.012 1.00 93.50 177 TYR A C 1
ATOM 1375 O O . TYR A 1 177 ? -18.241 0.011 12.944 1.00 93.50 177 TYR A O 1
ATOM 1383 N N . GLN A 1 178 ? -18.725 1.884 14.074 1.00 93.25 178 GLN A N 1
ATOM 1384 C CA . GLN A 1 178 ? -18.839 2.743 12.911 1.00 93.25 178 GLN A CA 1
ATOM 1385 C C . GLN A 1 178 ? -17.452 2.940 12.288 1.00 93.25 178 GLN A C 1
ATOM 1387 O O . GLN A 1 178 ? -16.498 3.316 12.977 1.00 93.25 178 GLN A O 1
ATOM 1392 N N . SER A 1 179 ? -17.350 2.720 10.976 1.00 94.00 179 SER A N 1
ATOM 1393 C CA . SER A 1 179 ? -16.126 2.976 10.215 1.00 94.00 179 SER A CA 1
ATOM 1394 C C . SER A 1 179 ? -15.742 4.455 10.273 1.00 94.00 179 SER A C 1
ATOM 1396 O O . SER A 1 179 ? -16.601 5.330 10.129 1.00 94.00 179 SER A O 1
ATOM 1398 N N . MET A 1 180 ? -14.450 4.740 10.413 1.00 95.75 180 MET A N 1
ATOM 1399 C CA . MET A 1 180 ? -13.913 6.099 10.409 1.00 95.75 180 MET A CA 1
ATOM 1400 C C . MET A 1 180 ? -12.917 6.269 9.265 1.00 95.75 180 MET A C 1
ATOM 1402 O O . MET A 1 180 ? -12.055 5.419 9.052 1.00 95.75 180 MET A O 1
ATOM 1406 N N . THR A 1 181 ? -12.994 7.402 8.573 1.00 96.12 181 THR A N 1
ATOM 1407 C CA . THR A 1 181 ? -12.136 7.721 7.429 1.00 96.12 181 THR A CA 1
ATOM 1408 C C . THR A 1 181 ? -11.409 9.044 7.661 1.00 96.12 181 THR A C 1
ATOM 1410 O O . THR A 1 181 ? -11.990 9.981 8.209 1.00 96.12 181 THR A O 1
ATOM 1413 N N . LYS A 1 182 ? -10.138 9.122 7.257 1.00 94.44 182 LYS A N 1
ATOM 1414 C CA . LYS A 1 182 ? -9.291 10.319 7.355 1.00 94.44 182 LYS A CA 1
ATOM 1415 C C . LYS A 1 182 ? -8.474 10.526 6.086 1.00 94.44 182 LYS A C 1
ATOM 1417 O O . LYS A 1 182 ? -8.019 9.562 5.476 1.00 94.44 182 LYS A O 1
ATOM 1422 N N . GLU A 1 183 ? -8.265 11.782 5.713 1.00 93.94 183 GLU A N 1
ATOM 1423 C CA . GLU A 1 183 ? -7.286 12.150 4.689 1.00 93.94 183 GLU A CA 1
ATOM 1424 C C . GLU A 1 183 ? -5.905 12.279 5.321 1.00 93.94 183 GLU A C 1
ATOM 1426 O O . GLU A 1 183 ? -5.762 12.848 6.403 1.00 93.94 183 GLU A O 1
ATOM 1431 N N . ILE A 1 184 ? -4.900 11.727 4.652 1.00 92.94 184 ILE A N 1
ATOM 1432 C CA . ILE A 1 184 ? -3.524 11.691 5.134 1.00 92.94 184 ILE A CA 1
ATOM 1433 C C . ILE A 1 184 ? -2.570 12.016 3.988 1.00 92.94 184 ILE A C 1
ATOM 1435 O O . ILE A 1 184 ? -2.836 11.685 2.829 1.00 92.94 184 ILE A O 1
ATOM 1439 N N . TYR A 1 185 ? -1.427 12.607 4.318 1.00 89.88 185 TYR A N 1
ATOM 1440 C CA . TYR A 1 185 ? -0.324 12.773 3.382 1.00 89.88 185 TYR A CA 1
ATOM 1441 C C . TYR A 1 185 ? 0.835 11.874 3.799 1.00 89.88 185 TYR A C 1
ATOM 1443 O O . TYR A 1 185 ? 1.372 11.989 4.904 1.00 89.88 185 TYR A O 1
ATOM 1451 N N . VAL A 1 186 ? 1.203 10.949 2.917 1.00 88.19 186 VAL A N 1
ATOM 1452 C CA . VAL A 1 186 ? 2.341 10.055 3.122 1.00 88.19 186 VAL A CA 1
ATOM 1453 C C . VAL A 1 186 ? 3.570 10.712 2.517 1.00 88.19 186 VAL A C 1
ATOM 1455 O O . VAL A 1 186 ? 3.592 11.031 1.328 1.00 88.19 186 VAL A O 1
ATOM 1458 N N . THR A 1 187 ? 4.596 10.921 3.337 1.00 81.06 187 THR A N 1
ATOM 1459 C CA . THR A 1 187 ? 5.876 11.466 2.892 1.00 81.06 187 THR A CA 1
ATOM 1460 C C . THR A 1 187 ? 6.850 10.352 2.539 1.00 81.06 187 THR A C 1
ATOM 1462 O O . THR A 1 187 ? 6.752 9.203 2.970 1.00 81.06 187 THR A O 1
ATOM 1465 N N . ALA A 1 188 ? 7.833 10.714 1.724 1.00 73.88 188 ALA A N 1
ATOM 1466 C CA . ALA A 1 188 ? 8.973 9.865 1.456 1.00 73.88 188 ALA A CA 1
ATOM 1467 C C . ALA A 1 188 ? 9.802 9.652 2.731 1.00 73.88 188 ALA A C 1
ATOM 1469 O O . ALA A 1 188 ? 10.165 10.625 3.389 1.00 73.88 188 ALA A O 1
ATOM 1470 N N . THR A 1 189 ? 10.208 8.408 3.012 1.00 68.19 189 THR A N 1
ATOM 1471 C CA . THR A 1 189 ? 11.171 8.012 4.070 1.00 68.19 189 THR A CA 1
ATOM 1472 C C . THR A 1 189 ? 10.753 8.178 5.534 1.00 68.19 189 THR A C 1
ATOM 1474 O O . THR A 1 189 ? 11.467 7.663 6.392 1.00 68.19 189 THR A O 1
ATOM 1477 N N . GLU A 1 190 ? 9.635 8.830 5.843 1.00 75.56 190 GLU A N 1
ATOM 1478 C CA . GLU A 1 190 ? 9.172 9.016 7.224 1.00 75.56 190 GLU A CA 1
ATOM 1479 C C . GLU A 1 190 ? 7.923 8.178 7.530 1.00 75.56 190 GLU A C 1
ATOM 1481 O O . GLU A 1 190 ? 7.183 7.757 6.636 1.00 75.56 190 GLU A O 1
ATOM 1486 N N . SER A 1 191 ? 7.707 7.909 8.820 1.00 86.50 191 SER A N 1
ATOM 1487 C CA . SER A 1 191 ? 6.492 7.262 9.306 1.00 86.50 191 SER A CA 1
ATOM 1488 C C . SER A 1 191 ? 5.407 8.306 9.575 1.00 86.50 191 SER A C 1
ATOM 1490 O O . SER A 1 191 ? 5.499 9.061 10.548 1.00 86.50 191 SER A O 1
ATOM 1492 N N . THR A 1 192 ? 4.353 8.316 8.766 1.00 91.00 192 THR A N 1
ATOM 1493 C CA . THR A 1 192 ? 3.129 9.072 9.040 1.00 91.00 192 THR A CA 1
ATOM 1494 C C . THR A 1 192 ? 2.374 8.373 10.172 1.00 91.00 192 THR A C 1
ATOM 1496 O O . THR A 1 192 ? 2.001 7.205 10.050 1.00 91.00 192 THR A O 1
ATOM 1499 N N . THR A 1 193 ? 2.178 9.063 11.299 1.00 95.62 193 THR A N 1
ATOM 1500 C CA . THR A 1 193 ? 1.461 8.503 12.454 1.00 95.62 193 THR A CA 1
ATOM 1501 C C . THR A 1 193 ? 0.028 9.004 12.485 1.00 95.62 193 THR A C 1
ATOM 1503 O O . THR A 1 193 ? -0.190 10.199 12.646 1.00 95.62 193 THR A O 1
ATOM 1506 N N . GLU A 1 194 ? -0.941 8.097 12.381 1.00 96.38 194 GLU A N 1
ATOM 1507 C CA . GLU A 1 194 ? -2.365 8.431 12.347 1.00 96.38 194 GLU A CA 1
ATOM 1508 C C . GLU A 1 194 ? -3.182 7.490 13.226 1.00 96.38 194 GLU A C 1
ATOM 1510 O O . GLU A 1 194 ? -3.240 6.284 13.002 1.00 96.38 194 GLU A O 1
ATOM 1515 N N . ASN A 1 195 ? -3.839 8.052 14.238 1.00 97.56 195 ASN A N 1
ATOM 1516 C CA . ASN A 1 195 ? -4.642 7.290 15.194 1.00 97.56 195 ASN A CA 1
ATOM 1517 C C . ASN A 1 195 ? -6.130 7.374 14.852 1.00 97.56 195 ASN A C 1
ATOM 1519 O O . ASN A 1 195 ? -6.616 8.420 14.414 1.00 97.56 195 ASN A O 1
ATOM 1523 N N . PHE A 1 196 ? -6.876 6.309 15.131 1.00 97.81 196 PHE A N 1
ATOM 1524 C CA . PHE A 1 196 ? -8.324 6.254 14.949 1.00 97.81 196 PHE A CA 1
ATOM 1525 C C . PHE A 1 196 ? -9.035 6.069 16.283 1.00 97.81 196 PHE A C 1
ATOM 1527 O O . PHE A 1 196 ? -8.607 5.288 17.130 1.00 97.81 196 PHE A O 1
ATOM 1534 N N . THR A 1 197 ? -10.157 6.766 16.443 1.00 97.88 197 THR A N 1
ATOM 1535 C CA . THR A 1 197 ? -11.066 6.583 17.575 1.00 97.88 197 THR A CA 1
ATOM 1536 C C . THR A 1 197 ? -12.425 6.179 17.032 1.00 97.88 197 THR A C 1
ATOM 1538 O O . THR A 1 197 ? -13.169 7.020 16.534 1.00 97.88 197 THR A O 1
ATOM 1541 N N . LEU A 1 198 ? -12.736 4.888 17.107 1.00 96.19 198 LEU A N 1
ATOM 1542 C CA . LEU A 1 198 ? -13.989 4.343 16.596 1.00 96.19 198 LEU A CA 1
ATOM 1543 C C . LEU A 1 198 ? -15.122 4.506 17.617 1.00 96.19 198 LEU A C 1
ATOM 1545 O O . LEU A 1 198 ? -14.911 4.698 18.822 1.00 96.19 198 LEU A O 1
ATOM 1549 N N . HIS A 1 199 ? -16.355 4.458 17.127 1.00 93.88 199 HIS A N 1
ATOM 1550 C CA . HIS A 1 199 ? -17.569 4.579 17.934 1.00 93.88 199 HIS A CA 1
ATOM 1551 C C . HIS A 1 199 ? -18.417 3.329 17.763 1.00 93.88 199 HIS A C 1
ATOM 1553 O O . HIS A 1 199 ? -18.471 2.799 16.662 1.00 93.88 199 HIS A O 1
ATOM 1559 N N . LEU A 1 200 ? -19.048 2.848 18.836 1.00 91.12 200 LEU A N 1
ATOM 1560 C CA . LEU A 1 200 ? -19.934 1.688 18.746 1.00 91.12 200 LEU A CA 1
ATOM 1561 C C . LEU A 1 200 ? -21.082 1.975 17.781 1.00 91.12 200 LEU A C 1
ATOM 1563 O O . LEU A 1 200 ? -21.707 3.035 17.849 1.00 91.12 200 LEU A O 1
ATOM 1567 N N . ASP A 1 201 ? -21.354 1.009 16.916 1.00 86.06 201 ASP A N 1
ATOM 1568 C CA . ASP A 1 201 ? -22.462 1.058 15.974 1.00 86.06 201 ASP A CA 1
ATOM 1569 C C . ASP A 1 201 ? -23.700 0.418 16.610 1.00 86.06 201 ASP A C 1
ATOM 1571 O O . ASP A 1 201 ? -24.015 -0.753 16.407 1.00 86.06 201 ASP A O 1
ATOM 1575 N N . VAL A 1 202 ? -24.366 1.192 17.471 1.00 73.25 202 VAL A N 1
ATOM 1576 C CA . VAL A 1 202 ? -25.506 0.731 18.286 1.00 73.25 202 VAL A CA 1
ATOM 1577 C C . VAL A 1 202 ? -26.772 0.512 17.436 1.00 73.25 202 VAL A C 1
ATOM 1579 O O . VAL A 1 202 ? -27.718 -0.112 17.901 1.00 73.25 202 VAL A O 1
ATOM 1582 N N . LEU A 1 203 ? -26.799 0.988 16.185 1.00 62.53 203 LEU A N 1
ATOM 1583 C CA . LEU A 1 203 ? -27.989 0.969 15.325 1.00 62.53 203 LEU A CA 1
ATOM 1584 C C . LEU A 1 203 ? -28.088 -0.264 14.409 1.00 62.53 203 LEU A C 1
ATOM 1586 O O . LEU A 1 203 ? -29.130 -0.470 13.799 1.00 62.53 203 LEU A O 1
ATOM 1590 N N . ASN A 1 204 ? -27.051 -1.105 14.339 1.00 54.69 204 ASN A N 1
ATOM 1591 C CA . ASN A 1 204 ? -27.031 -2.331 13.526 1.00 54.69 204 ASN A CA 1
ATOM 1592 C C . ASN A 1 204 ? -27.182 -3.625 14.358 1.00 54.69 204 ASN A C 1
ATOM 1594 O O . ASN A 1 204 ? -26.832 -4.710 13.893 1.00 54.69 204 ASN A O 1
ATOM 1598 N N . MET A 1 205 ? -27.690 -3.526 15.594 1.00 55.22 205 MET A N 1
ATOM 1599 C CA . MET A 1 205 ? -27.954 -4.676 16.480 1.00 55.22 205 MET A CA 1
ATOM 1600 C C . MET A 1 205 ? -29.432 -5.095 16.540 1.00 55.22 205 MET A C 1
ATOM 1602 O O . MET A 1 205 ? -29.760 -6.032 17.271 1.00 55.22 205 MET A O 1
ATOM 1606 N N . ASP A 1 206 ? -30.316 -4.448 15.776 1.00 50.47 206 ASP A N 1
ATOM 1607 C CA . ASP A 1 206 ? -31.724 -4.825 15.729 1.00 50.47 206 ASP A CA 1
ATOM 1608 C C . ASP A 1 206 ? -31.981 -5.897 14.658 1.00 50.47 206 ASP A C 1
ATOM 1610 O O . ASP A 1 206 ? -31.805 -5.688 13.461 1.00 50.47 206 ASP A O 1
ATOM 1614 N N . GLU A 1 207 ? -32.461 -7.037 15.158 1.00 48.56 207 GLU A N 1
ATOM 1615 C CA . GLU A 1 207 ? -33.260 -8.043 14.456 1.00 48.56 207 GLU A CA 1
ATOM 1616 C C . GLU A 1 207 ? -32.527 -9.198 13.740 1.00 48.56 207 GLU A C 1
ATOM 1618 O O . GLU A 1 207 ? -32.537 -9.352 12.522 1.00 48.56 207 GLU A O 1
ATOM 1623 N N . VAL A 1 208 ? -32.045 -10.160 14.536 1.00 53.44 208 VAL A N 1
ATOM 1624 C CA . VAL A 1 208 ? -32.190 -11.577 14.156 1.00 53.44 208 VAL A CA 1
ATOM 1625 C C . VAL A 1 208 ? -33.469 -12.101 14.815 1.00 53.44 208 VAL A C 1
ATOM 1627 O O . VAL A 1 208 ? -33.424 -12.634 15.925 1.00 53.44 208 VAL A O 1
ATOM 1630 N N . VAL A 1 209 ? -34.629 -11.973 14.152 1.00 57.38 209 VAL A N 1
ATOM 1631 C CA . VAL A 1 209 ? -35.786 -12.807 14.525 1.00 57.38 209 VAL A CA 1
ATOM 1632 C C . VAL A 1 209 ? -35.442 -14.239 14.154 1.00 57.38 209 VAL A C 1
ATOM 1634 O O . VAL A 1 209 ? -35.479 -14.647 12.994 1.00 57.38 209 VAL A O 1
ATOM 1637 N N . THR A 1 210 ? -35.127 -15.037 15.164 1.00 44.53 210 THR A N 1
ATOM 1638 C CA . THR A 1 210 ? -35.173 -16.489 15.047 1.00 44.53 210 THR A CA 1
ATOM 1639 C C . THR A 1 210 ? -36.640 -16.889 14.920 1.00 44.53 210 THR A C 1
ATOM 1641 O O . THR A 1 210 ? -37.346 -17.049 15.913 1.00 44.53 210 THR A O 1
ATOM 1644 N N . ILE A 1 211 ? -37.131 -17.053 13.689 1.00 57.28 211 ILE A N 1
ATOM 1645 C CA . ILE A 1 211 ? -38.422 -17.710 13.464 1.00 57.28 211 ILE A CA 1
ATOM 1646 C C . ILE A 1 211 ? -38.227 -19.198 13.773 1.00 57.28 211 ILE A C 1
ATOM 1648 O O . ILE A 1 211 ? -37.852 -20.000 12.919 1.00 57.28 211 ILE A O 1
ATOM 1652 N N . ALA A 1 212 ? -38.431 -19.573 15.036 1.00 51.03 212 ALA A N 1
ATOM 1653 C CA . ALA A 1 212 ? -38.562 -20.963 15.435 1.00 51.03 212 ALA A CA 1
ATOM 1654 C C . ALA A 1 212 ? -39.851 -21.515 14.809 1.00 51.03 212 ALA A C 1
ATOM 1656 O O . ALA A 1 212 ? -40.941 -21.367 15.358 1.00 51.03 212 ALA A O 1
ATOM 1657 N N . SER A 1 213 ? -39.731 -22.135 13.635 1.00 52.12 213 SER A N 1
ATOM 1658 C CA . SER A 1 213 ? -40.837 -22.841 12.990 1.00 52.12 213 SER A CA 1
ATOM 1659 C C . SER A 1 213 ? -41.173 -24.098 13.800 1.00 52.12 213 SER A C 1
ATOM 1661 O O . SER A 1 213 ? -40.609 -25.172 13.588 1.00 52.12 213 SER A O 1
ATOM 1663 N N . ARG A 1 214 ? -42.074 -23.976 14.783 1.00 50.09 214 ARG A N 1
ATOM 1664 C CA . ARG A 1 214 ? -42.806 -25.139 15.296 1.00 50.09 214 ARG A CA 1
ATOM 1665 C C . ARG A 1 214 ? -43.897 -25.455 14.292 1.00 50.09 214 ARG A C 1
ATOM 1667 O O . ARG A 1 214 ? -44.898 -24.755 14.239 1.00 50.09 214 ARG A O 1
ATOM 1674 N N . ASN A 1 215 ? -43.702 -26.525 13.537 1.00 57.59 215 ASN A N 1
ATOM 1675 C CA . ASN A 1 215 ? -44.762 -27.187 12.792 1.00 57.59 215 ASN A CA 1
ATOM 1676 C C . ASN A 1 215 ? -45.733 -27.854 13.791 1.00 57.59 215 ASN A C 1
ATOM 1678 O O . ASN A 1 215 ? -45.319 -28.811 14.454 1.00 57.59 215 ASN A O 1
ATOM 1682 N N . PRO A 1 216 ? -46.991 -27.403 13.956 1.00 49.56 216 PRO A N 1
ATOM 1683 C CA . PRO A 1 216 ? -47.962 -28.174 14.710 1.00 49.56 216 PRO A CA 1
ATOM 1684 C C . PRO A 1 216 ? -48.509 -29.277 13.798 1.00 49.56 216 PRO A C 1
ATOM 1686 O O . PRO A 1 216 ? -49.195 -29.011 12.813 1.00 49.56 216 PRO A O 1
ATOM 1689 N N . LEU A 1 217 ? -48.189 -30.528 14.138 1.00 54.72 217 LEU A N 1
ATOM 1690 C CA . LEU A 1 217 ? -48.816 -31.714 13.561 1.00 54.72 217 LEU A CA 1
ATOM 1691 C C . LEU A 1 217 ? -50.338 -31.588 13.696 1.00 54.72 217 LEU A C 1
ATOM 1693 O O . LEU A 1 217 ? -50.877 -31.596 14.803 1.00 54.72 217 LEU A O 1
ATOM 1697 N N . THR A 1 218 ? -51.030 -31.454 12.569 1.00 49.78 218 THR A N 1
ATOM 1698 C CA . THR A 1 218 ? -52.490 -31.424 12.527 1.00 49.78 218 THR A CA 1
ATOM 1699 C C . THR A 1 218 ? -53.003 -32.838 12.788 1.00 49.78 218 THR A C 1
ATOM 1701 O O . THR A 1 218 ? -52.836 -33.736 11.965 1.00 49.78 218 THR A O 1
ATOM 1704 N N . LYS A 1 219 ? -53.611 -33.052 13.957 1.00 51.75 219 LYS A N 1
ATOM 1705 C CA . LYS A 1 219 ? -54.413 -34.244 14.236 1.00 51.75 219 LYS A CA 1
ATOM 1706 C C . LYS A 1 219 ? -55.698 -34.131 13.409 1.00 51.75 219 LYS A C 1
ATOM 1708 O O . LYS A 1 219 ? -56.546 -33.298 13.711 1.00 51.75 219 LYS A O 1
ATOM 1713 N N . LEU A 1 220 ? -55.806 -34.920 12.342 1.00 52.97 220 LEU A N 1
ATOM 1714 C CA . LEU A 1 220 ? -57.065 -35.148 11.633 1.00 52.97 220 LEU A CA 1
ATOM 1715 C C . LEU A 1 220 ? -57.921 -36.081 12.498 1.00 52.97 220 LEU A C 1
ATOM 1717 O O . LEU A 1 220 ? -57.570 -37.246 12.672 1.00 52.97 220 LEU A O 1
ATOM 1721 N N . GLU A 1 221 ? -59.009 -35.560 13.062 1.00 51.06 221 GLU A N 1
ATOM 1722 C CA . GLU A 1 221 ? -60.123 -36.377 13.548 1.00 51.06 221 GLU A CA 1
ATOM 1723 C C . GLU A 1 221 ? -61.265 -36.332 12.526 1.00 51.06 221 GLU A C 1
ATOM 1725 O O . GLU A 1 221 ? -61.843 -35.275 12.265 1.00 51.06 221 GLU A O 1
ATOM 1730 N N . SER A 1 222 ? -61.580 -37.493 11.953 1.00 54.34 222 SER A N 1
ATOM 1731 C CA . SER A 1 222 ? -62.936 -38.011 11.706 1.00 54.34 222 SER A CA 1
ATOM 1732 C C . SER A 1 222 ? -62.843 -39.490 11.370 1.00 54.34 222 SER A C 1
ATOM 1734 O O . SER A 1 222 ? -62.016 -39.831 10.496 1.00 54.34 222 SER A O 1
#

Radius of gyration: 33.79 Å; chains: 1; bounding box: 96×51×112 Å

Sequence (222 aa):
MSMRAITFAIICCGLFSLIAYSQTTFFKRTEANVNKAALGRTIPLEHALFLLSKAHQIHFIYEDKLIEGKTASHNVNITDSLYKDLQNVFDKHPIGYEKVGFRTFVLTSKSSPNSPSSIKEGIIQGKVTNRQGEAIPGADVFIPNTPWGSTADREGQFTIKNIPPANYTLTAQVIGYQSMTKEIYVTATESTTENFTLHLDVLNMDEVVTIASRNPLTKLES

pLDDT: mean 73.36, std 18.79, range [37.28, 98.25]

Secondary structure (DSSP, 8-state):
--HHHHHHHHHHHHHHHHHHHHHHHHHHHHHHTTSS--SS-EEEHHHHHHHHHHHHT-EEE--GGGTTT-EEES-----S-HHHHHHHHHTTTTEEEEE-SSSEEEEEE-SSTT-------EEEEEEEE-TTS-B-TT-EEE-TTSS-EEE--TTSEEEEEEEPSEEEEEEEE-TTEE-EEEEEEEPSSSEEE--EE-EE-GGG------------------

Foldseek 3Di:
DPPPVVVVVVVVVVVVVVVVVVVVVVVVVVVVVVPPDPPFDWAQLVVLQVVLCVVVVAEEAEDCVQRPPDIAGPPLVVDPDSVVSVCNGPLVGQWDWDDPDPRYIYIDGNPDNPDPPCLLKEKEKEFEEAPVRAGDFQKKKAFPPDPFIFGQHPRRITMTIRHRFDWTKIWIDDPQWDIDIDIDTTDGNYYHYDYHHIYGPPPPPDDPPPPPDDDDDDDDDD